Protein AF-A0A6C0JDA5-F1 (afdb_monomer)

Sequence (182 aa):
MSIAPGPASLTSTMRASRMYNNARSIASGKVDLEVSWGTVGGILLLGFFYMVTASIGINIFSKCESMKGKSIQENLNKYLIATLTIALTIPFTLLLTKLAKNEAGVFTLIYSIMGLIGSAVALNWTLKCENAKEAEKGYSAFSLVLYICTLLASFYILKPKAMALSRGLATRAGGLMRPKVI

Organism: NCBI:txid1070528

InterPro domains:
  IPR045360 Domain of unknown function DUF5904 [PF19261] (29-161)

Radius of gyration: 23.73 Å; Cα contacts (8 Å, |Δi|>4): 123; chains: 1; bounding box: 85×48×48 Å

Structure (mmCIF, N/CA/C/O backbone):
data_AF-A0A6C0JDA5-F1
#
_entry.id   AF-A0A6C0JDA5-F1
#
loop_
_atom_site.group_PDB
_atom_site.id
_atom_site.type_symbol
_atom_site.label_atom_id
_atom_site.label_alt_id
_atom_site.label_comp_id
_atom_site.label_asym_id
_atom_site.label_entity_id
_atom_site.label_seq_id
_atom_site.pdbx_PDB_ins_code
_atom_site.Cartn_x
_atom_site.Cartn_y
_atom_site.Cartn_z
_atom_site.occupancy
_atom_site.B_iso_or_equiv
_atom_site.auth_seq_id
_atom_site.auth_comp_id
_atom_site.auth_asym_id
_atom_site.auth_atom_id
_atom_site.pdbx_PDB_model_num
ATOM 1 N N . MET A 1 1 ? 36.011 34.929 -12.908 1.00 35.12 1 MET A N 1
ATOM 2 C CA . MET A 1 1 ? 36.142 34.132 -11.671 1.00 35.12 1 MET A CA 1
ATOM 3 C C . MET A 1 1 ? 35.352 32.845 -11.882 1.00 35.12 1 MET A C 1
ATOM 5 O O . MET A 1 1 ? 34.136 32.865 -11.790 1.00 35.12 1 MET A O 1
ATOM 9 N N . SER A 1 2 ? 36.016 31.782 -12.344 1.00 35.59 2 SER A N 1
ATOM 10 C CA . SER A 1 2 ? 35.370 30.504 -12.675 1.00 35.59 2 SER A CA 1
ATOM 11 C C . SER A 1 2 ? 35.490 29.595 -11.455 1.00 35.59 2 SER A C 1
ATOM 13 O O . SER A 1 2 ? 36.591 29.163 -11.121 1.00 35.59 2 SER A O 1
ATOM 15 N N . ILE A 1 3 ? 34.392 29.394 -10.727 1.00 40.12 3 ILE A N 1
ATOM 16 C CA . ILE A 1 3 ? 34.372 28.524 -9.548 1.00 40.12 3 ILE A CA 1
ATOM 17 C C . ILE A 1 3 ? 34.162 27.098 -10.058 1.00 40.12 3 ILE A C 1
ATOM 19 O O . ILE A 1 3 ? 33.050 26.711 -10.410 1.00 40.12 3 ILE A O 1
ATOM 23 N N . ALA A 1 4 ? 35.248 26.331 -10.149 1.00 39.06 4 ALA A N 1
ATOM 24 C CA . ALA A 1 4 ? 35.181 24.902 -10.424 1.00 39.06 4 ALA A CA 1
ATOM 25 C C . ALA A 1 4 ? 34.422 24.202 -9.277 1.00 39.06 4 ALA A C 1
ATOM 27 O O . ALA A 1 4 ? 34.800 24.371 -8.113 1.00 39.06 4 ALA A O 1
ATOM 28 N N . PRO A 1 5 ? 33.359 23.427 -9.550 1.00 45.91 5 PRO A N 1
ATOM 29 C CA . PRO A 1 5 ? 32.632 22.743 -8.495 1.00 45.91 5 PRO A CA 1
ATOM 30 C C . PRO A 1 5 ? 33.456 21.541 -7.999 1.00 45.91 5 PRO A C 1
ATOM 32 O O . PRO A 1 5 ? 33.933 20.715 -8.776 1.00 45.91 5 PRO A O 1
ATOM 35 N N . GLY A 1 6 ? 33.668 21.474 -6.682 1.00 41.38 6 GLY A N 1
ATOM 36 C CA . GLY A 1 6 ? 34.512 20.471 -6.027 1.00 41.38 6 GLY A CA 1
ATOM 37 C C . GLY A 1 6 ? 34.029 19.015 -6.194 1.00 41.38 6 GLY A C 1
ATOM 38 O O . GLY A 1 6 ? 32.881 18.766 -6.580 1.00 41.38 6 GLY A O 1
ATOM 39 N N . PRO A 1 7 ? 34.878 18.026 -5.850 1.00 52.16 7 PRO A N 1
ATOM 40 C CA . PRO A 1 7 ? 34.730 16.604 -6.210 1.00 52.16 7 PRO A CA 1
ATOM 41 C C . PRO A 1 7 ? 33.454 15.908 -5.693 1.00 52.16 7 PRO A C 1
ATOM 43 O O . PRO A 1 7 ? 33.048 14.879 -6.234 1.00 52.16 7 PRO A O 1
ATOM 46 N N . ALA A 1 8 ? 32.771 16.473 -4.692 1.00 51.28 8 ALA A N 1
ATOM 47 C CA . ALA A 1 8 ? 31.497 15.955 -4.186 1.00 51.28 8 ALA A CA 1
ATOM 48 C C . ALA A 1 8 ? 30.328 16.132 -5.183 1.00 51.28 8 ALA A C 1
ATOM 50 O O . ALA A 1 8 ? 29.431 15.290 -5.245 1.00 51.28 8 ALA A O 1
ATOM 51 N N . SER A 1 9 ? 30.364 17.187 -6.003 1.00 50.16 9 SER A N 1
ATOM 52 C CA . SER A 1 9 ? 29.303 17.536 -6.964 1.00 50.16 9 SER A CA 1
ATOM 53 C C . SER A 1 9 ? 29.314 16.672 -8.235 1.00 50.16 9 SER A C 1
ATOM 55 O O . SER A 1 9 ? 28.266 16.414 -8.827 1.00 50.16 9 SER A O 1
ATOM 57 N N . LEU A 1 10 ? 30.482 16.148 -8.626 1.00 52.69 10 LEU A N 1
ATOM 58 C CA . LEU A 1 10 ? 30.625 15.230 -9.761 1.00 52.69 10 LEU A CA 1
ATOM 59 C C . LEU A 1 10 ? 29.924 13.891 -9.505 1.00 52.69 10 LEU A C 1
ATOM 61 O O . LEU A 1 10 ? 29.319 13.328 -10.412 1.00 52.69 10 LEU A O 1
ATOM 65 N N . THR A 1 11 ? 29.960 13.381 -8.272 1.00 59.34 11 THR A N 1
ATOM 66 C CA . THR A 1 11 ? 29.387 12.065 -7.937 1.00 59.34 11 THR A CA 1
ATOM 67 C C . THR A 1 11 ? 27.857 12.088 -7.896 1.00 59.34 11 THR A C 1
ATOM 69 O O . THR A 1 11 ? 27.215 11.160 -8.396 1.00 59.34 11 THR A O 1
ATOM 72 N N . SER A 1 12 ? 27.255 13.148 -7.347 1.00 55.09 12 SER A N 1
ATOM 73 C CA . SER A 1 12 ? 25.797 13.340 -7.355 1.00 55.09 12 SER A CA 1
ATOM 74 C C . SER A 1 12 ? 25.277 13.614 -8.767 1.00 55.09 12 SER A C 1
ATOM 76 O O . SER A 1 12 ? 24.302 12.989 -9.183 1.00 55.09 12 SER A O 1
ATOM 78 N N . THR A 1 13 ? 25.985 14.442 -9.540 1.00 64.75 13 THR A N 1
ATOM 79 C CA . THR A 1 13 ? 25.640 14.731 -10.940 1.00 64.75 13 THR A CA 1
ATOM 80 C C . THR A 1 13 ? 25.782 13.487 -11.820 1.00 64.75 13 THR A C 1
ATOM 82 O O . THR A 1 13 ? 24.889 13.210 -12.607 1.00 64.75 13 THR A O 1
ATOM 85 N N . MET A 1 14 ? 26.810 12.646 -11.639 1.00 59.84 14 MET A N 1
ATOM 86 C CA . MET A 1 14 ? 26.949 11.384 -12.386 1.00 59.84 14 MET A CA 1
ATOM 87 C C . MET A 1 14 ? 25.845 10.363 -12.070 1.00 59.84 14 MET A C 1
ATOM 89 O O . MET A 1 14 ? 25.377 9.672 -12.978 1.00 59.84 14 MET A O 1
ATOM 93 N N . ARG A 1 15 ? 25.409 10.249 -10.805 1.00 59.91 15 ARG A N 1
ATOM 94 C CA . ARG A 1 15 ? 24.260 9.401 -10.429 1.00 59.91 15 ARG A CA 1
ATOM 95 C C . ARG A 1 15 ? 22.963 9.942 -11.028 1.00 59.91 15 ARG A C 1
ATOM 97 O O . ARG A 1 15 ? 22.207 9.165 -11.606 1.00 59.91 15 ARG A O 1
ATOM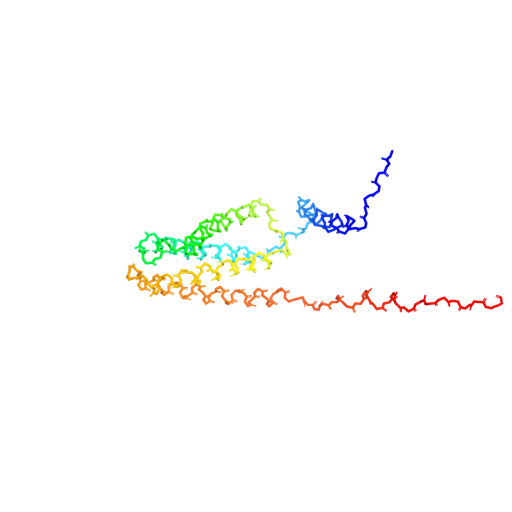 104 N N . ALA A 1 16 ? 22.763 11.258 -10.971 1.00 59.97 16 ALA A N 1
ATOM 105 C CA . ALA A 1 16 ? 21.625 11.930 -11.588 1.00 59.97 16 ALA A CA 1
ATOM 106 C C . ALA A 1 16 ? 21.621 11.769 -13.117 1.00 59.97 16 ALA A C 1
ATOM 108 O O . ALA A 1 16 ? 20.586 11.449 -13.684 1.00 59.97 16 ALA A O 1
ATOM 109 N N . SER A 1 17 ? 22.770 11.883 -13.791 1.00 62.66 17 SER A N 1
ATOM 110 C CA . SER A 1 17 ? 22.889 11.694 -15.242 1.00 62.66 17 SER A CA 1
ATOM 111 C C . SER A 1 17 ? 22.674 10.245 -15.673 1.00 62.66 17 SER A C 1
ATOM 113 O O . SER A 1 17 ? 22.076 10.019 -16.719 1.00 62.66 17 SER A O 1
ATOM 115 N N . ARG A 1 18 ? 23.104 9.246 -14.886 1.00 60.78 18 ARG A N 1
ATOM 116 C CA . ARG A 1 18 ? 22.765 7.836 -15.163 1.00 60.78 18 ARG A CA 1
ATOM 117 C C . ARG A 1 18 ? 21.271 7.585 -15.004 1.00 60.78 18 ARG A C 1
ATOM 119 O O . ARG A 1 18 ? 20.671 6.955 -15.865 1.00 60.78 18 ARG A O 1
ATOM 126 N N . MET A 1 19 ? 20.669 8.122 -13.947 1.00 62.12 19 MET A N 1
ATOM 127 C CA . MET A 1 19 ? 19.230 8.027 -13.710 1.00 62.12 19 MET A CA 1
ATOM 128 C C . MET A 1 19 ? 18.434 8.748 -14.813 1.00 62.12 19 MET A C 1
ATOM 130 O O . MET A 1 19 ? 17.464 8.197 -15.321 1.00 62.12 19 MET A O 1
ATOM 134 N N . TYR A 1 20 ? 18.906 9.913 -15.268 1.00 63.56 20 TYR A N 1
ATOM 135 C CA . TYR A 1 20 ? 18.332 10.697 -16.365 1.00 63.56 20 TYR A CA 1
ATOM 136 C C . TYR A 1 20 ? 18.482 10.013 -17.727 1.00 63.56 20 TYR A C 1
ATOM 138 O O . TYR A 1 20 ? 17.529 9.958 -18.495 1.00 63.56 20 TYR A O 1
ATOM 146 N N . ASN A 1 21 ? 19.649 9.443 -18.033 1.00 68.81 21 ASN A N 1
ATOM 147 C CA . ASN A 1 21 ? 19.873 8.728 -19.290 1.00 68.81 21 ASN A CA 1
ATOM 148 C C . ASN A 1 21 ? 19.091 7.410 -19.339 1.00 68.81 21 ASN A C 1
ATOM 150 O O . ASN A 1 21 ? 18.549 7.069 -20.389 1.00 68.81 21 ASN A O 1
ATOM 154 N N . ASN A 1 22 ? 18.958 6.713 -18.208 1.00 65.12 22 ASN A N 1
ATOM 155 C CA . ASN A 1 22 ? 18.090 5.542 -18.096 1.00 65.12 22 ASN A CA 1
ATOM 156 C C . ASN A 1 22 ? 16.617 5.943 -18.266 1.00 65.12 22 ASN A C 1
ATOM 158 O O . ASN A 1 22 ? 15.916 5.334 -19.069 1.00 65.12 22 ASN A O 1
ATOM 162 N N . ALA A 1 23 ? 16.170 7.019 -17.609 1.00 64.25 23 ALA A N 1
ATOM 163 C CA . ALA A 1 23 ? 14.819 7.561 -17.767 1.00 64.25 23 ALA A CA 1
ATOM 164 C C . ALA A 1 23 ? 14.531 8.017 -19.207 1.00 64.25 23 ALA A C 1
ATOM 166 O O . ALA A 1 23 ? 13.450 7.766 -19.731 1.00 64.25 23 ALA A O 1
ATOM 167 N N . ARG A 1 24 ? 15.508 8.628 -19.886 1.00 60.88 24 ARG A N 1
ATOM 168 C CA . ARG A 1 24 ? 15.397 9.050 -21.289 1.00 60.88 24 ARG A CA 1
ATOM 169 C C . ARG A 1 24 ? 15.340 7.858 -22.241 1.00 60.88 24 ARG A C 1
ATOM 171 O O . ARG A 1 24 ? 14.577 7.892 -23.200 1.00 60.88 24 ARG A O 1
ATOM 178 N N . SER A 1 25 ? 16.102 6.802 -21.963 1.00 57.56 25 SER A N 1
ATOM 179 C CA . SER A 1 25 ? 16.043 5.541 -22.710 1.00 57.56 25 SER A CA 1
ATOM 180 C C . SER A 1 25 ? 14.665 4.877 -22.579 1.00 57.56 25 SER A C 1
ATOM 182 O O . SER A 1 25 ? 14.081 4.486 -23.589 1.00 57.56 25 SER A O 1
ATOM 184 N N . ILE A 1 26 ? 14.093 4.876 -21.367 1.00 59.25 26 ILE A N 1
ATOM 185 C CA . ILE A 1 26 ? 12.728 4.401 -21.076 1.00 59.25 26 ILE A CA 1
ATOM 186 C C . ILE A 1 26 ? 11.673 5.260 -21.797 1.00 59.25 26 ILE A C 1
ATOM 188 O O . ILE A 1 26 ? 10.779 4.718 -22.439 1.00 59.25 26 ILE A O 1
ATOM 192 N N . ALA A 1 27 ? 11.807 6.589 -21.767 1.00 59.69 27 ALA A N 1
ATOM 193 C CA . ALA A 1 27 ? 10.888 7.511 -22.441 1.00 59.69 27 ALA A CA 1
ATOM 194 C C . ALA A 1 27 ? 10.970 7.442 -23.979 1.00 59.69 27 ALA A C 1
ATOM 196 O O . ALA A 1 27 ? 10.001 7.747 -24.665 1.00 59.69 27 ALA A O 1
ATOM 197 N N . SER A 1 28 ? 12.122 7.043 -24.531 1.00 57.78 28 SER A N 1
ATOM 198 C CA . SER A 1 28 ? 12.362 6.989 -25.981 1.00 57.78 28 SER A CA 1
ATOM 199 C C . SER A 1 28 ? 11.812 5.740 -26.681 1.00 57.78 28 SER A C 1
ATOM 201 O O . SER A 1 28 ? 11.979 5.609 -27.893 1.00 57.78 28 SER A O 1
ATOM 203 N N . GLY A 1 29 ? 11.184 4.811 -25.949 1.00 50.38 29 GLY A N 1
ATOM 204 C CA . GLY A 1 29 ? 10.492 3.653 -26.531 1.00 50.38 29 GLY A CA 1
ATOM 205 C C . GLY A 1 29 ? 11.391 2.602 -27.200 1.00 50.38 29 GLY A C 1
ATOM 206 O O . GLY A 1 29 ? 10.876 1.675 -27.813 1.00 50.38 29 GLY A O 1
ATOM 207 N N . LYS A 1 30 ? 12.724 2.698 -27.077 1.00 48.56 30 LYS A N 1
ATOM 208 C CA . LYS A 1 30 ? 13.692 1.742 -27.659 1.00 48.56 30 LYS A CA 1
ATOM 209 C C . LYS A 1 30 ? 13.929 0.478 -26.815 1.00 48.56 30 LYS A C 1
ATOM 211 O O . LYS A 1 30 ? 14.889 -0.248 -27.054 1.00 48.56 30 LYS A O 1
ATOM 216 N N . VAL A 1 31 ? 13.082 0.216 -25.821 1.00 50.28 31 VAL A N 1
ATOM 217 C CA . VAL A 1 31 ? 13.122 -1.006 -25.009 1.00 50.28 31 VAL A CA 1
ATOM 218 C C . VAL A 1 31 ? 11.987 -1.903 -25.496 1.00 50.28 31 VAL A C 1
ATOM 220 O O . VAL A 1 31 ? 10.835 -1.668 -25.141 1.00 50.28 31 VAL A O 1
ATOM 223 N N . ASP A 1 32 ? 12.313 -2.888 -26.339 1.00 43.34 32 ASP A N 1
ATOM 224 C CA . ASP A 1 32 ? 11.396 -3.929 -26.831 1.00 43.34 32 ASP A CA 1
ATOM 225 C C . ASP A 1 32 ? 10.443 -4.374 -25.734 1.00 43.34 32 ASP A C 1
ATOM 227 O O . ASP A 1 32 ? 10.946 -4.778 -24.701 1.00 43.34 32 ASP A O 1
ATOM 231 N N . LEU A 1 33 ? 9.124 -4.328 -25.960 1.00 49.69 33 LEU A N 1
ATOM 232 C CA . LEU A 1 33 ? 8.015 -4.283 -24.985 1.00 49.69 33 LEU A CA 1
ATOM 233 C C . LEU A 1 33 ? 7.339 -5.632 -24.647 1.00 49.69 33 LEU A C 1
ATOM 235 O O . LEU A 1 33 ? 6.183 -5.685 -24.259 1.00 49.69 33 LEU A O 1
ATOM 239 N N . GLU A 1 34 ? 8.051 -6.748 -24.716 1.00 49.19 34 GLU A N 1
ATOM 240 C CA . GLU A 1 34 ? 7.614 -8.049 -24.155 1.00 49.19 34 GLU A CA 1
ATOM 241 C C . GLU A 1 34 ? 7.553 -8.117 -22.594 1.00 49.19 34 GLU A C 1
ATOM 243 O O . GLU A 1 34 ? 8.361 -8.789 -21.955 1.00 49.19 34 GLU A O 1
ATOM 248 N N . VAL A 1 35 ? 6.656 -7.371 -21.933 1.00 58.06 35 VAL A N 1
ATOM 249 C CA . VAL A 1 35 ? 6.248 -7.687 -20.542 1.00 58.06 35 VAL A CA 1
ATOM 250 C C . VAL A 1 35 ? 5.226 -8.819 -20.624 1.00 58.06 35 VAL A C 1
ATOM 252 O O . VAL A 1 35 ? 4.275 -8.719 -21.397 1.00 58.06 35 VAL A O 1
ATOM 255 N N . SER A 1 36 ? 5.374 -9.877 -19.821 1.00 65.50 36 SER A N 1
ATOM 256 C CA . SER A 1 36 ? 4.339 -10.916 -19.736 1.00 65.50 36 SER A CA 1
ATOM 257 C C . SER A 1 36 ? 3.020 -10.302 -19.258 1.00 65.50 36 SER A C 1
ATOM 259 O O . SER A 1 36 ? 2.986 -9.614 -18.233 1.00 65.50 36 SER A O 1
ATOM 261 N N . TRP A 1 37 ? 1.917 -10.580 -19.961 1.00 68.31 37 TRP A N 1
ATOM 262 C CA . TRP A 1 37 ? 0.563 -10.169 -19.556 1.00 68.31 37 TRP A CA 1
ATOM 263 C C . TRP A 1 37 ? 0.247 -10.584 -18.107 1.00 68.31 37 TRP A C 1
ATOM 265 O O . TRP A 1 37 ? -0.457 -9.872 -17.393 1.00 68.31 37 TRP A O 1
ATOM 275 N N . GLY A 1 38 ? 0.844 -11.684 -17.632 1.00 73.25 38 GLY A N 1
ATOM 276 C CA . GLY A 1 38 ? 0.726 -12.132 -16.244 1.00 73.25 38 GLY A CA 1
ATOM 277 C C . GLY A 1 38 ? 1.327 -11.159 -15.224 1.00 73.25 38 GLY A C 1
ATOM 278 O O . GLY A 1 38 ? 0.763 -10.983 -14.150 1.00 73.25 38 GLY A O 1
ATOM 279 N N . THR A 1 39 ? 2.423 -10.469 -15.548 1.00 72.62 39 THR A N 1
ATOM 280 C CA . THR A 1 39 ? 3.031 -9.470 -14.651 1.00 72.62 39 THR A CA 1
ATOM 281 C C . THR A 1 39 ? 2.181 -8.205 -14.569 1.00 72.62 39 THR A C 1
ATOM 283 O O . THR A 1 39 ? 1.984 -7.666 -13.482 1.00 72.62 39 THR A O 1
ATOM 286 N N . VAL A 1 40 ? 1.632 -7.758 -15.702 1.00 74.00 40 VAL A N 1
ATOM 287 C CA . VAL A 1 40 ? 0.715 -6.607 -15.750 1.00 74.00 40 VAL A CA 1
ATOM 288 C C . VAL A 1 40 ? -0.555 -6.908 -14.953 1.00 74.00 40 VAL A C 1
ATOM 290 O O . VAL A 1 40 ? -0.933 -6.129 -14.078 1.00 74.00 40 VAL A O 1
ATOM 293 N N . GLY A 1 41 ? -1.171 -8.069 -15.197 1.00 78.38 41 GLY A N 1
ATOM 294 C CA . GLY A 1 41 ? -2.330 -8.531 -14.435 1.00 78.38 41 GLY A CA 1
ATOM 295 C C . GLY A 1 41 ? -2.021 -8.697 -12.945 1.00 78.38 41 GLY A C 1
ATOM 296 O O . GLY A 1 41 ? -2.817 -8.283 -12.108 1.00 78.38 41 GLY A O 1
ATOM 297 N N . GLY A 1 42 ? -0.839 -9.219 -12.608 1.00 81.56 42 GLY A N 1
ATOM 298 C CA . GLY A 1 42 ? -0.389 -9.401 -11.230 1.00 81.56 42 GLY A CA 1
ATOM 299 C C . GLY A 1 42 ? -0.270 -8.090 -10.455 1.00 81.56 42 GLY A C 1
ATOM 300 O O . GLY A 1 42 ? -0.778 -8.006 -9.342 1.00 81.56 42 GLY A O 1
ATOM 301 N N . ILE A 1 43 ? 0.336 -7.050 -11.039 1.00 80.00 43 ILE A N 1
ATOM 302 C CA . ILE A 1 43 ? 0.470 -5.734 -10.387 1.00 80.00 43 ILE A CA 1
ATOM 303 C C . ILE A 1 43 ? -0.899 -5.067 -10.207 1.00 80.00 43 ILE A C 1
ATOM 305 O O . ILE A 1 43 ? -1.168 -4.512 -9.143 1.00 80.00 43 ILE A O 1
ATOM 309 N N . LEU A 1 44 ? -1.782 -5.148 -11.208 1.00 82.00 44 LEU A N 1
ATOM 310 C CA . LEU A 1 44 ? -3.146 -4.615 -11.103 1.00 82.00 44 LEU A CA 1
ATOM 311 C C . LEU A 1 44 ? -3.951 -5.320 -10.008 1.00 82.00 44 LEU A C 1
ATOM 313 O O . LEU A 1 44 ? -4.620 -4.665 -9.210 1.00 82.00 44 LEU A O 1
ATOM 317 N N . LEU A 1 45 ? -3.840 -6.644 -9.933 1.00 86.19 45 LEU A N 1
ATOM 318 C CA . LEU A 1 45 ? -4.472 -7.454 -8.901 1.00 86.19 45 LEU A CA 1
ATOM 319 C C . LEU A 1 45 ? -3.914 -7.117 -7.511 1.00 86.19 45 LEU A C 1
ATOM 321 O O . LEU A 1 45 ? -4.685 -6.920 -6.575 1.00 86.19 45 LEU A O 1
ATOM 325 N N . LEU A 1 46 ? -2.596 -6.951 -7.375 1.00 85.25 46 LEU A N 1
ATOM 326 C CA . LEU A 1 46 ? -1.971 -6.509 -6.125 1.00 85.25 46 LEU A CA 1
ATOM 327 C C . LEU A 1 46 ? -2.429 -5.105 -5.703 1.00 85.25 46 LEU A C 1
ATOM 329 O O . LEU A 1 46 ? -2.627 -4.857 -4.512 1.00 85.25 46 LEU A O 1
ATOM 333 N N . GLY A 1 47 ? -2.628 -4.211 -6.674 1.00 85.94 47 GLY A N 1
ATOM 334 C CA . GLY A 1 47 ? -3.226 -2.891 -6.484 1.00 85.94 47 GLY A CA 1
ATOM 335 C C . GLY A 1 47 ? -4.665 -2.956 -5.991 1.00 85.94 47 GLY A C 1
ATOM 336 O O . GLY A 1 47 ? -5.037 -2.238 -5.064 1.00 85.94 47 GLY A O 1
ATOM 337 N N . PHE A 1 48 ? -5.461 -3.867 -6.545 1.00 88.06 48 PHE A N 1
ATOM 338 C CA . PHE A 1 48 ? -6.831 -4.094 -6.103 1.00 88.06 48 PHE A CA 1
ATOM 339 C C . PHE A 1 48 ? -6.891 -4.611 -4.659 1.00 88.06 48 PHE A C 1
ATOM 341 O O . PHE A 1 48 ? -7.601 -4.038 -3.832 1.00 88.06 48 PHE A O 1
ATOM 348 N N . PHE A 1 49 ? -6.093 -5.631 -4.320 1.00 89.81 49 PHE A N 1
ATOM 349 C CA . PHE A 1 49 ? -6.001 -6.123 -2.940 1.00 89.81 49 PHE A CA 1
ATOM 350 C C . PHE A 1 49 ? -5.602 -5.001 -1.974 1.00 89.81 49 PHE A C 1
ATOM 352 O O . PHE A 1 49 ? -6.212 -4.862 -0.910 1.00 89.81 49 PHE A O 1
ATOM 359 N N . TYR A 1 50 ? -4.654 -4.154 -2.387 1.00 89.56 50 TYR A N 1
ATOM 360 C CA . TYR A 1 50 ? -4.183 -3.023 -1.594 1.00 89.56 50 TYR A CA 1
ATOM 361 C C . TYR A 1 50 ? -5.291 -2.004 -1.351 1.00 89.56 50 TYR A C 1
ATOM 363 O O . TYR A 1 50 ? -5.474 -1.539 -0.227 1.00 89.56 50 TYR A O 1
ATOM 371 N N . MET A 1 51 ? -6.052 -1.687 -2.400 1.00 90.81 51 MET A N 1
ATOM 372 C CA . MET A 1 51 ? -7.169 -0.755 -2.340 1.00 90.81 51 MET A CA 1
ATOM 373 C C . MET A 1 51 ? -8.207 -1.200 -1.313 1.00 90.81 51 MET A C 1
ATOM 375 O O . MET A 1 51 ? -8.640 -0.390 -0.491 1.00 90.81 51 MET A O 1
ATOM 379 N N . VAL A 1 52 ? -8.568 -2.482 -1.314 1.00 92.31 52 VAL A N 1
ATOM 380 C CA . VAL A 1 52 ? -9.530 -3.030 -0.353 1.00 92.31 52 VAL A CA 1
ATOM 381 C C . VAL A 1 52 ? -8.960 -2.989 1.067 1.00 92.31 52 VAL A C 1
ATOM 383 O O . VAL A 1 52 ? -9.632 -2.486 1.967 1.00 92.31 52 VAL A O 1
ATOM 386 N N . THR A 1 53 ? -7.714 -3.430 1.280 1.00 91.69 53 THR A N 1
ATOM 387 C CA . THR A 1 53 ? -7.077 -3.403 2.610 1.00 91.69 53 THR A CA 1
ATOM 388 C C . THR A 1 53 ? -6.984 -1.983 3.169 1.00 91.69 53 THR A C 1
ATOM 390 O O . THR A 1 53 ? -7.347 -1.748 4.322 1.00 91.69 53 THR A O 1
ATOM 393 N N . ALA A 1 54 ? -6.535 -1.021 2.359 1.00 92.50 54 ALA A N 1
ATOM 394 C CA . ALA A 1 54 ? -6.435 0.376 2.767 1.00 92.50 54 ALA A CA 1
ATOM 395 C C . ALA A 1 54 ? -7.816 0.956 3.100 1.00 92.50 54 ALA A C 1
ATOM 397 O O . ALA A 1 54 ? -7.974 1.619 4.123 1.00 92.50 54 ALA A O 1
ATOM 398 N N . SER A 1 55 ? -8.827 0.655 2.280 1.00 92.31 55 SER A N 1
ATOM 399 C CA . SER A 1 55 ? -10.205 1.117 2.496 1.00 92.31 55 SER A CA 1
ATOM 400 C C . SER A 1 55 ? -10.802 0.566 3.793 1.00 92.31 55 SER A C 1
ATOM 402 O O . SER A 1 55 ? -11.410 1.321 4.553 1.00 92.31 55 SER A O 1
ATOM 404 N N . ILE A 1 56 ? -10.587 -0.723 4.086 1.00 92.44 56 ILE A N 1
ATOM 405 C CA . ILE A 1 56 ? -10.992 -1.349 5.355 1.00 92.44 56 ILE A CA 1
ATOM 406 C C . ILE A 1 56 ? -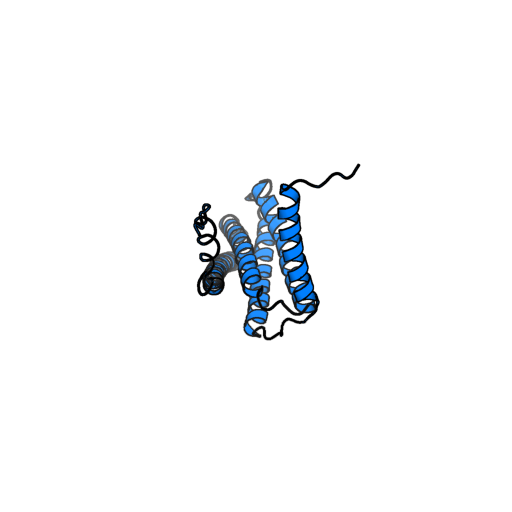10.278 -0.669 6.527 1.00 92.44 56 ILE A C 1
ATOM 408 O O . ILE A 1 56 ? -10.935 -0.263 7.485 1.00 92.44 56 ILE A O 1
ATOM 412 N N . GLY A 1 57 ? -8.958 -0.482 6.432 1.00 91.19 57 GLY A N 1
ATOM 413 C CA . GLY A 1 57 ? -8.168 0.191 7.462 1.00 91.19 57 GLY A CA 1
ATOM 414 C C . GLY A 1 57 ? -8.689 1.598 7.768 1.00 91.19 57 GLY A C 1
ATOM 415 O O . GLY A 1 57 ? -8.993 1.904 8.920 1.00 91.19 57 GLY A O 1
ATOM 416 N N . ILE A 1 58 ? -8.862 2.434 6.741 1.00 92.88 58 ILE A N 1
ATOM 417 C CA . ILE A 1 58 ? -9.369 3.811 6.879 1.00 92.88 58 ILE A CA 1
ATOM 418 C C . ILE A 1 58 ? -10.779 3.815 7.491 1.00 92.88 58 ILE A C 1
ATOM 420 O O . ILE A 1 58 ? -11.062 4.594 8.405 1.00 92.88 58 ILE A O 1
ATOM 424 N N . ASN A 1 59 ? -11.665 2.925 7.031 1.00 92.94 59 ASN A N 1
ATOM 425 C CA . ASN A 1 59 ? -13.030 2.821 7.546 1.00 92.94 59 ASN A CA 1
ATOM 426 C C . ASN A 1 59 ? -13.049 2.425 9.033 1.00 92.94 59 ASN A C 1
ATOM 428 O O . ASN A 1 59 ? -13.744 3.070 9.821 1.00 92.94 59 ASN A O 1
ATOM 432 N N . ILE A 1 60 ? -12.254 1.432 9.442 1.00 92.19 60 ILE A N 1
ATOM 433 C CA . ILE A 1 60 ? -12.163 1.003 10.847 1.00 92.19 60 ILE A CA 1
ATOM 434 C C . ILE A 1 60 ? -11.558 2.106 11.711 1.00 92.19 60 ILE A C 1
ATOM 436 O O . ILE A 1 60 ? -12.121 2.430 12.755 1.00 92.19 60 ILE A O 1
ATOM 440 N N . PHE A 1 61 ? -10.474 2.744 11.262 1.00 91.88 61 PHE A N 1
ATOM 441 C CA . PHE A 1 61 ? -9.870 3.874 11.969 1.00 91.88 61 PHE A CA 1
ATOM 442 C C . PHE A 1 61 ? -10.880 5.009 12.195 1.00 91.88 61 PHE A C 1
ATOM 444 O O . PHE A 1 61 ? -10.992 5.542 13.300 1.00 91.88 61 PHE A O 1
ATOM 451 N N . SER A 1 62 ? -11.686 5.339 11.180 1.00 90.88 62 SER A N 1
ATOM 452 C CA . SER A 1 62 ? -12.696 6.402 11.278 1.00 90.88 62 SER A CA 1
ATOM 453 C C . SER A 1 62 ? -13.793 6.118 12.315 1.00 90.88 62 SER A C 1
ATOM 455 O O . SER A 1 62 ? -14.332 7.056 12.909 1.00 90.88 62 SER A O 1
ATOM 457 N N . LYS A 1 63 ? -14.088 4.840 12.576 1.00 89.75 63 LYS A N 1
ATOM 458 C CA . LYS A 1 63 ? -15.146 4.370 13.487 1.00 89.75 63 LYS A CA 1
ATOM 459 C C . LYS A 1 63 ? -14.626 3.905 14.849 1.00 89.75 63 LYS A C 1
ATOM 461 O O . LYS A 1 63 ? -15.415 3.475 15.685 1.00 89.75 63 LYS A O 1
ATOM 466 N N . CYS A 1 64 ? -13.318 3.962 15.075 1.00 88.88 64 CYS A N 1
ATOM 467 C CA . CYS A 1 64 ? -12.692 3.441 16.280 1.00 88.88 64 CYS A CA 1
ATOM 468 C C . CYS A 1 64 ? -12.089 4.567 17.119 1.00 88.88 64 CYS A C 1
ATOM 470 O O . CYS A 1 64 ? -11.030 5.107 16.801 1.00 88.88 64 CYS A O 1
ATOM 472 N N . GLU A 1 65 ? -12.764 4.923 18.211 1.00 86.62 65 GLU A N 1
ATOM 473 C CA . GLU A 1 65 ? -12.344 6.027 19.081 1.00 86.62 65 GLU A CA 1
ATOM 474 C C . GLU A 1 65 ? -11.019 5.752 19.796 1.00 86.62 65 GLU A C 1
ATOM 476 O O . GLU A 1 65 ? -10.210 6.661 19.944 1.00 86.62 65 GLU A O 1
ATOM 481 N N . SER A 1 66 ? -10.728 4.491 20.132 1.00 83.62 66 SER A N 1
ATOM 482 C CA . SER A 1 66 ? -9.484 4.091 20.812 1.00 83.62 66 SER A CA 1
ATOM 483 C C . SER A 1 66 ? -8.206 4.332 19.989 1.00 83.62 66 SER A C 1
ATOM 485 O O . SER A 1 66 ? -7.094 4.296 20.531 1.00 83.62 66 SER A O 1
ATOM 487 N N . MET A 1 67 ? -8.354 4.592 18.686 1.00 84.00 67 MET A N 1
ATOM 488 C CA . MET A 1 67 ? -7.265 4.923 17.764 1.00 84.00 67 MET A CA 1
ATOM 489 C C . MET A 1 67 ? -7.143 6.426 17.489 1.00 84.00 67 MET A C 1
ATOM 491 O O . MET A 1 67 ? -6.079 6.870 17.052 1.00 84.00 67 MET A O 1
ATOM 495 N N . LYS A 1 68 ? -8.194 7.211 17.756 1.00 82.06 68 LYS A N 1
ATOM 496 C CA . LYS A 1 68 ? -8.203 8.668 17.563 1.00 82.06 68 LYS A CA 1
ATOM 497 C C . LYS A 1 68 ? -7.439 9.360 18.695 1.00 82.06 68 LYS A C 1
ATOM 499 O O . LYS A 1 68 ? -7.421 8.880 19.826 1.00 82.06 68 LYS A O 1
ATOM 504 N N . GLY A 1 69 ? -6.752 10.462 18.391 1.00 84.50 69 GLY A N 1
ATOM 505 C CA . GLY A 1 69 ? -5.931 11.193 19.365 1.00 84.50 69 GLY A CA 1
ATOM 506 C C . GLY A 1 69 ? -4.533 10.606 19.591 1.00 84.50 69 GLY A C 1
ATOM 507 O O . GLY A 1 69 ? -3.725 11.194 20.309 1.00 84.50 69 GLY A O 1
ATOM 508 N N . LYS A 1 70 ? -4.195 9.473 18.957 1.00 89.25 70 LYS A N 1
ATOM 509 C CA . LYS A 1 70 ? -2.823 8.947 18.932 1.00 89.25 70 LYS A CA 1
ATOM 510 C C . LYS A 1 70 ? -2.131 9.401 17.654 1.00 89.25 70 LYS A C 1
ATOM 512 O O . LYS A 1 70 ? -2.439 8.900 16.574 1.00 89.25 70 LYS A O 1
ATOM 517 N N . SER A 1 71 ? -1.134 10.274 17.790 1.00 89.25 71 SER A N 1
ATOM 518 C CA . SER A 1 71 ? -0.370 10.838 16.665 1.00 89.25 71 SER A CA 1
ATOM 519 C C . SER A 1 71 ? 0.164 9.774 15.700 1.00 89.25 71 SER A C 1
ATOM 521 O O . SER A 1 71 ? 0.082 9.942 14.487 1.00 89.25 71 SER A O 1
ATOM 523 N N . ILE A 1 72 ? 0.645 8.638 16.218 1.00 89.88 72 ILE A N 1
ATOM 524 C CA . ILE A 1 72 ? 1.121 7.525 15.387 1.00 89.88 72 ILE A CA 1
ATOM 525 C C . ILE A 1 72 ? -0.000 6.945 14.512 1.00 89.88 72 ILE A C 1
ATOM 527 O O . ILE A 1 72 ? 0.219 6.713 13.330 1.00 89.88 72 ILE A O 1
ATOM 531 N N . GLN A 1 73 ? -1.203 6.744 15.057 1.00 89.75 73 GLN A N 1
ATOM 532 C CA . GLN A 1 73 ? -2.310 6.113 14.331 1.00 89.75 73 GLN A CA 1
ATOM 533 C C . GLN A 1 73 ? -2.920 7.079 13.310 1.00 89.75 73 GLN A C 1
ATOM 535 O O . GLN A 1 73 ? -3.234 6.682 12.191 1.00 89.75 73 GLN A O 1
ATOM 540 N N . GLU A 1 74 ? -2.991 8.367 13.648 1.00 91.81 74 GLU A N 1
ATOM 541 C CA . GLU A 1 74 ? -3.397 9.416 12.709 1.00 91.81 74 GLU A CA 1
ATOM 542 C C . GLU A 1 74 ? -2.413 9.567 11.546 1.00 91.81 74 GLU A C 1
ATOM 544 O O . GLU A 1 74 ? -2.832 9.696 10.393 1.00 91.81 74 GLU A O 1
ATOM 549 N N . ASN A 1 75 ? -1.108 9.500 11.822 1.00 93.06 75 ASN A N 1
ATOM 550 C CA . ASN A 1 75 ? -0.079 9.521 10.784 1.00 93.06 75 ASN A CA 1
ATOM 551 C C . ASN A 1 75 ? -0.155 8.281 9.888 1.00 93.06 75 ASN A C 1
ATOM 553 O O . ASN A 1 75 ? 0.015 8.402 8.677 1.00 93.06 75 ASN A O 1
ATOM 557 N N . LEU A 1 76 ? -0.460 7.110 10.453 1.00 91.75 76 LEU A N 1
ATOM 558 C CA . LEU A 1 76 ? -0.675 5.886 9.680 1.00 91.75 76 LEU A CA 1
ATOM 559 C C . LEU A 1 76 ? -1.932 5.981 8.808 1.00 91.75 76 LEU A C 1
ATOM 561 O O . LEU A 1 76 ? -1.887 5.583 7.651 1.00 91.75 76 LEU A O 1
ATOM 565 N N . ASN A 1 77 ? -3.023 6.571 9.298 1.00 92.69 77 ASN A N 1
ATOM 566 C CA . ASN A 1 77 ? -4.210 6.814 8.477 1.00 92.69 77 ASN A CA 1
ATOM 567 C C . ASN A 1 77 ? -3.918 7.784 7.317 1.00 92.69 77 ASN A C 1
ATOM 569 O O . ASN A 1 77 ? -4.274 7.510 6.172 1.00 92.69 77 ASN A O 1
ATOM 573 N N . LYS A 1 78 ? -3.198 8.883 7.584 1.00 92.25 78 LYS A N 1
ATOM 574 C CA . LYS A 1 78 ? -2.729 9.803 6.532 1.00 92.25 78 LYS A CA 1
ATOM 575 C C . LYS A 1 78 ? -1.819 9.097 5.529 1.00 92.25 78 LYS A C 1
ATOM 577 O O . LYS A 1 78 ? -1.961 9.325 4.330 1.00 92.25 78 LYS A O 1
ATOM 582 N N . TYR A 1 79 ? -0.926 8.231 6.012 1.00 91.56 79 TYR A N 1
ATOM 583 C CA . TYR A 1 79 ? -0.098 7.381 5.164 1.00 91.56 79 TYR A CA 1
ATOM 584 C C . TYR A 1 79 ? -0.980 6.512 4.270 1.00 91.56 79 TYR A C 1
ATOM 586 O O . TYR A 1 79 ? -0.857 6.657 3.065 1.00 91.56 79 TYR A O 1
ATOM 594 N N . LEU A 1 80 ? -1.925 5.731 4.817 1.00 90.75 80 LEU A N 1
ATOM 595 C CA . LEU A 1 80 ? -2.833 4.870 4.044 1.00 90.75 80 LEU A CA 1
ATOM 596 C C . LEU A 1 80 ? -3.582 5.633 2.942 1.00 90.75 80 LEU A C 1
ATOM 598 O O . LEU A 1 80 ? -3.665 5.145 1.820 1.00 90.75 80 LEU A O 1
ATOM 602 N N . ILE A 1 81 ? -4.110 6.824 3.235 1.00 91.75 81 ILE A N 1
ATOM 603 C CA . ILE A 1 81 ? -4.827 7.652 2.248 1.00 91.75 81 ILE A CA 1
ATOM 604 C C . ILE A 1 81 ? -3.875 8.139 1.146 1.00 91.75 81 ILE A C 1
ATOM 606 O O . ILE A 1 81 ? -4.186 8.047 -0.049 1.00 91.75 81 ILE A O 1
ATOM 610 N N . ALA A 1 82 ? -2.698 8.639 1.531 1.00 90.69 82 ALA A N 1
ATOM 611 C CA . ALA A 1 82 ? -1.696 9.113 0.584 1.00 90.69 82 ALA A CA 1
ATOM 612 C C . ALA A 1 82 ? -1.195 7.968 -0.305 1.00 90.69 82 ALA A C 1
ATOM 614 O O . ALA A 1 82 ? -1.154 8.089 -1.529 1.00 90.69 82 ALA A O 1
ATOM 615 N N . THR A 1 83 ? -0.869 6.829 0.295 1.00 88.88 83 THR A N 1
ATOM 616 C CA . THR A 1 83 ? -0.359 5.663 -0.413 1.00 88.88 83 THR A CA 1
ATOM 617 C C . THR A 1 83 ? -1.415 4.975 -1.249 1.00 88.88 83 THR A C 1
ATOM 619 O O . THR A 1 83 ? -1.063 4.493 -2.312 1.00 88.88 83 THR A O 1
ATOM 622 N N . LEU A 1 84 ? -2.688 4.968 -0.853 1.00 89.56 84 LEU A N 1
ATOM 623 C CA . LEU A 1 84 ? -3.801 4.516 -1.693 1.00 89.56 84 LEU A CA 1
ATOM 624 C C . LEU A 1 84 ? -3.902 5.341 -2.979 1.00 89.56 84 LEU A C 1
ATOM 626 O O . LEU A 1 84 ? -4.010 4.790 -4.074 1.00 89.56 84 LEU A O 1
ATOM 630 N N . THR A 1 85 ? -3.791 6.662 -2.849 1.00 88.25 85 THR A N 1
ATOM 631 C CA . THR A 1 85 ? -3.821 7.587 -3.987 1.00 88.25 85 THR A CA 1
ATOM 632 C C . THR A 1 85 ? -2.622 7.364 -4.907 1.00 88.25 85 THR A C 1
ATOM 634 O O . THR A 1 85 ? -2.779 7.251 -6.122 1.00 88.25 85 THR A O 1
ATOM 637 N N . ILE A 1 86 ? -1.421 7.241 -4.338 1.00 84.19 86 ILE A N 1
ATOM 6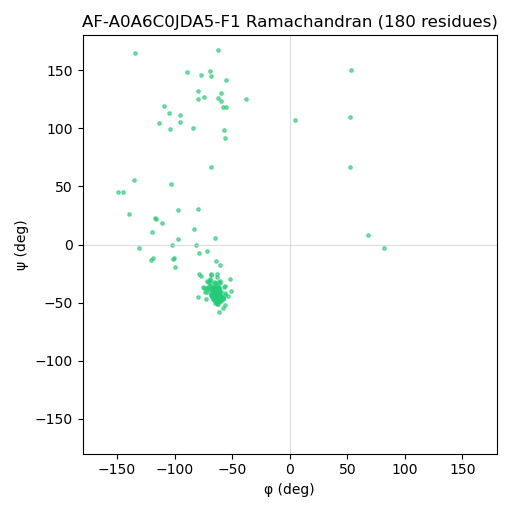38 C CA . ILE A 1 86 ? -0.185 6.952 -5.079 1.00 84.19 86 ILE A CA 1
ATOM 639 C C . ILE A 1 86 ? -0.265 5.574 -5.753 1.00 84.19 86 ILE A C 1
ATOM 641 O O . ILE A 1 86 ? 0.053 5.429 -6.930 1.00 84.19 86 ILE A O 1
ATOM 645 N N . ALA A 1 87 ? -0.737 4.565 -5.026 1.00 81.69 87 ALA A N 1
ATOM 646 C CA . ALA A 1 87 ? -0.899 3.202 -5.504 1.00 81.69 87 ALA A CA 1
ATOM 647 C C . ALA A 1 87 ? -1.895 3.118 -6.660 1.00 81.69 87 ALA A C 1
ATOM 649 O O . ALA A 1 87 ? -1.689 2.302 -7.542 1.00 81.69 87 ALA A O 1
ATOM 650 N N . LEU A 1 88 ? -2.927 3.959 -6.718 1.00 81.06 88 LEU A N 1
ATOM 651 C CA . LEU A 1 88 ? -3.831 4.010 -7.871 1.00 81.06 88 LEU A CA 1
ATOM 652 C C . LEU A 1 88 ? -3.226 4.802 -9.037 1.00 81.06 88 LEU A C 1
ATOM 654 O O . LEU A 1 88 ? -3.244 4.349 -10.179 1.00 81.06 88 LEU A O 1
ATOM 658 N N . THR A 1 89 ? -2.648 5.968 -8.756 1.00 82.62 89 THR A N 1
ATOM 659 C CA . THR A 1 89 ? -2.154 6.892 -9.790 1.00 82.62 89 THR A CA 1
ATOM 660 C C . THR A 1 89 ? -0.882 6.411 -10.487 1.00 82.62 89 THR A C 1
ATOM 662 O O . THR A 1 89 ? -0.769 6.577 -11.702 1.00 82.62 89 THR A O 1
ATOM 665 N N . ILE A 1 90 ? 0.058 5.779 -9.777 1.00 74.38 90 ILE A N 1
ATOM 666 C CA . ILE A 1 90 ? 1.309 5.261 -10.359 1.00 74.38 90 ILE A CA 1
ATOM 667 C C . ILE A 1 90 ? 1.054 4.189 -11.428 1.00 74.38 90 ILE A C 1
ATOM 669 O O . ILE A 1 90 ? 1.490 4.388 -12.561 1.00 74.38 90 ILE A O 1
ATOM 673 N N . PRO A 1 91 ? 0.368 3.065 -11.144 1.00 67.44 91 PRO A N 1
ATOM 674 C CA . PRO A 1 91 ? 0.092 2.060 -12.154 1.00 67.44 91 PRO A CA 1
ATOM 675 C C . PRO A 1 91 ? -0.824 2.609 -13.235 1.00 67.44 91 PRO A C 1
ATOM 677 O O . PRO A 1 91 ? -0.605 2.251 -14.377 1.00 67.44 91 PRO A O 1
ATOM 680 N N . PHE A 1 92 ? -1.761 3.520 -12.946 1.00 65.12 92 PHE A N 1
ATOM 681 C CA . PHE A 1 92 ? -2.554 4.166 -13.998 1.00 65.12 92 PHE A CA 1
ATOM 682 C C . PHE A 1 92 ? -1.663 4.965 -14.964 1.00 65.12 92 PHE A C 1
ATOM 684 O O . PHE A 1 92 ? -1.767 4.820 -16.179 1.00 65.12 92 PHE A O 1
ATOM 691 N N . THR A 1 93 ? -0.698 5.718 -14.435 1.00 68.25 93 THR A N 1
ATOM 692 C CA . THR A 1 93 ? 0.285 6.466 -15.236 1.00 68.25 93 THR A CA 1
ATOM 693 C C . THR A 1 93 ? 1.226 5.530 -16.002 1.00 68.25 93 THR A C 1
ATOM 695 O O . THR A 1 93 ? 1.530 5.772 -17.169 1.00 68.25 93 THR A O 1
ATOM 698 N N . LEU A 1 94 ? 1.667 4.429 -15.389 1.00 63.53 94 LEU A N 1
ATOM 699 C CA . LEU A 1 94 ? 2.527 3.422 -16.022 1.00 63.53 94 LEU A CA 1
ATOM 700 C C . LEU A 1 94 ? 1.795 2.569 -17.068 1.00 63.53 94 LEU A C 1
ATOM 702 O O . LEU A 1 94 ? 2.400 2.159 -18.059 1.00 63.53 94 LEU A O 1
ATOM 706 N N . LEU A 1 95 ? 0.495 2.331 -16.877 1.00 61.84 95 LEU A N 1
ATOM 707 C CA . LEU A 1 95 ? -0.384 1.672 -17.843 1.00 61.84 95 LEU A CA 1
ATOM 708 C C . LEU A 1 95 ? -0.553 2.558 -19.082 1.00 61.84 95 LEU A C 1
ATOM 710 O O . LEU A 1 95 ? -0.473 2.061 -20.204 1.00 61.84 95 LEU A O 1
ATOM 714 N N . LEU A 1 96 ? -0.689 3.873 -18.874 1.00 53.97 96 LEU A N 1
ATOM 715 C CA . LEU A 1 96 ? -0.705 4.871 -19.946 1.00 53.97 96 LEU A CA 1
ATOM 716 C C . LEU A 1 96 ? 0.661 5.022 -20.645 1.00 53.97 96 LEU A C 1
ATOM 718 O O . LEU A 1 96 ? 0.697 5.392 -21.814 1.00 53.97 96 LEU A O 1
ATOM 722 N N . THR A 1 97 ? 1.777 4.703 -19.975 1.00 54.97 97 THR A N 1
ATOM 723 C CA . THR A 1 97 ? 3.150 4.922 -20.489 1.00 54.97 97 THR A CA 1
ATOM 724 C C . THR A 1 97 ? 3.938 3.649 -20.848 1.00 54.97 97 THR A C 1
ATOM 726 O O . THR A 1 97 ? 5.148 3.723 -21.028 1.00 54.97 97 THR A O 1
ATOM 729 N N . LYS A 1 98 ? 3.279 2.492 -21.046 1.00 53.44 98 LYS A N 1
ATOM 730 C CA . LYS A 1 98 ? 3.897 1.230 -21.533 1.00 53.44 98 LYS A CA 1
ATOM 731 C C . LYS A 1 98 ? 5.135 0.802 -20.713 1.00 53.44 98 LYS A C 1
ATOM 733 O O . LYS A 1 98 ? 6.263 0.776 -21.189 1.00 53.44 98 LYS A O 1
ATOM 738 N N . LEU A 1 99 ? 4.857 0.448 -19.458 1.00 54.31 99 LEU A N 1
ATOM 739 C CA . LEU A 1 99 ? 5.631 -0.356 -18.494 1.00 54.31 99 LEU A CA 1
ATOM 740 C C . LEU A 1 99 ? 7.046 -0.821 -18.911 1.00 54.31 99 LEU A C 1
ATOM 742 O O . LEU A 1 99 ? 7.234 -1.783 -19.657 1.00 54.31 99 LEU A O 1
ATOM 746 N N . ALA A 1 100 ? 8.042 -0.181 -18.292 1.00 53.62 100 ALA A N 1
ATOM 747 C CA . ALA A 1 100 ? 9.463 -0.497 -18.375 1.00 53.62 100 ALA A CA 1
ATOM 748 C C . ALA A 1 100 ? 9.771 -1.957 -17.984 1.00 53.62 100 ALA A C 1
ATOM 750 O O . ALA A 1 100 ? 9.586 -2.376 -16.838 1.00 53.62 100 ALA A O 1
ATOM 751 N N . LYS A 1 101 ? 10.314 -2.722 -18.935 1.00 49.69 101 LYS A N 1
ATOM 752 C CA . LYS A 1 101 ? 10.552 -4.175 -18.850 1.00 49.69 101 LYS A CA 1
ATOM 753 C C . LYS A 1 101 ? 11.552 -4.695 -17.832 1.00 49.6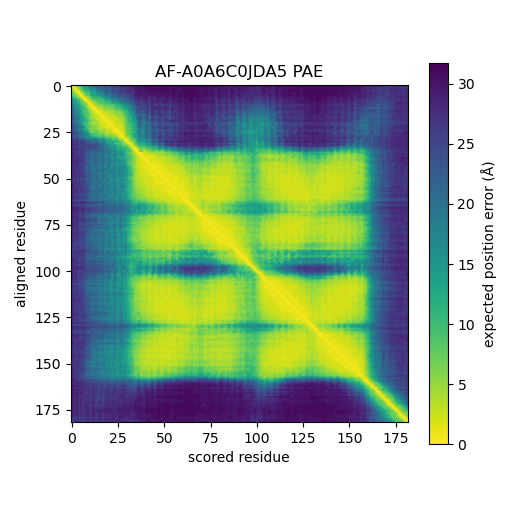9 101 LYS A C 1
ATOM 755 O O . LYS A 1 101 ? 11.806 -5.891 -17.798 1.00 49.69 101 LYS A O 1
ATOM 760 N N . ASN A 1 102 ? 12.084 -3.841 -16.977 1.00 55.47 102 ASN A N 1
ATOM 761 C CA . ASN A 1 102 ? 13.010 -4.271 -15.938 1.00 55.47 102 ASN A CA 1
ATOM 762 C C . ASN A 1 102 ? 12.653 -3.732 -14.549 1.00 55.47 102 ASN A C 1
ATOM 764 O O . ASN A 1 102 ? 13.283 -4.093 -13.563 1.00 55.47 102 ASN A O 1
ATOM 768 N N . GLU A 1 103 ? 11.607 -2.910 -14.457 1.00 64.69 103 GLU A N 1
ATOM 769 C CA . GLU A 1 103 ? 11.211 -2.274 -13.201 1.00 64.69 103 GLU A CA 1
ATOM 770 C C . GLU A 1 103 ? 10.027 -2.992 -12.546 1.00 64.69 103 GLU A C 1
ATOM 772 O O . GLU A 1 103 ? 9.736 -2.750 -11.383 1.00 64.69 103 GLU A O 1
ATOM 777 N N . ALA A 1 104 ? 9.339 -3.908 -13.240 1.00 67.94 104 ALA A N 1
ATOM 778 C CA . ALA A 1 104 ? 8.161 -4.593 -12.698 1.00 67.94 104 ALA A CA 1
ATOM 779 C C . ALA A 1 104 ? 8.451 -5.343 -11.382 1.00 67.94 104 ALA A C 1
ATOM 781 O O . ALA A 1 104 ? 7.626 -5.331 -10.470 1.00 67.94 104 ALA A O 1
ATOM 782 N N . GLY A 1 105 ? 9.640 -5.938 -11.244 1.00 72.62 105 GLY A N 1
ATOM 783 C CA . GLY A 1 105 ? 10.076 -6.547 -9.985 1.00 72.62 105 GLY A CA 1
ATOM 784 C C . GLY A 1 105 ? 10.299 -5.517 -8.870 1.00 72.62 105 GLY A C 1
ATOM 785 O O . GLY A 1 105 ? 9.926 -5.762 -7.725 1.00 72.62 105 GLY A O 1
ATOM 786 N N . VAL A 1 106 ? 10.829 -4.336 -9.205 1.00 76.94 106 VAL A N 1
ATOM 787 C CA . VAL A 1 106 ? 11.006 -3.216 -8.264 1.00 76.94 106 VAL A CA 1
ATOM 788 C C . VAL A 1 106 ? 9.649 -2.645 -7.852 1.00 76.94 106 VAL A C 1
ATOM 790 O O . VAL A 1 106 ? 9.407 -2.436 -6.666 1.00 76.94 106 VAL A O 1
ATOM 793 N N . PHE A 1 107 ? 8.723 -2.470 -8.798 1.00 76.31 107 PHE A N 1
ATOM 794 C CA . PHE A 1 107 ? 7.353 -2.050 -8.513 1.00 76.31 107 PHE A CA 1
ATOM 795 C C . PHE A 1 107 ? 6.629 -3.055 -7.623 1.00 76.31 107 PHE A C 1
ATOM 797 O O . PHE A 1 107 ? 6.008 -2.642 -6.650 1.00 76.31 107 PHE A O 1
ATOM 804 N N . THR A 1 108 ? 6.759 -4.358 -7.895 1.00 79.88 108 THR A N 1
ATOM 805 C CA . THR A 1 108 ? 6.168 -5.419 -7.059 1.00 79.88 108 THR A CA 1
ATOM 806 C C . THR A 1 108 ? 6.768 -5.413 -5.650 1.00 79.88 108 THR A C 1
ATOM 808 O O . THR A 1 108 ? 6.037 -5.579 -4.673 1.00 79.88 108 THR A O 1
ATOM 811 N N . LEU A 1 109 ? 8.070 -5.141 -5.516 1.00 84.62 109 LEU A N 1
ATOM 812 C CA . LEU A 1 109 ? 8.736 -4.996 -4.221 1.00 84.62 109 LEU A CA 1
ATOM 813 C C . LEU A 1 109 ? 8.218 -3.777 -3.442 1.00 84.62 109 LEU A C 1
ATOM 815 O O . LEU A 1 109 ? 7.864 -3.913 -2.272 1.00 84.62 109 LEU A O 1
ATOM 819 N N . ILE A 1 110 ? 8.112 -2.609 -4.084 1.00 83.88 110 ILE A N 1
ATOM 820 C CA . ILE A 1 11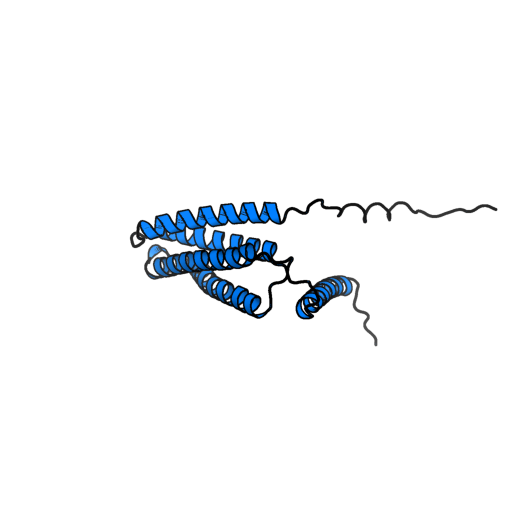0 ? 7.566 -1.391 -3.461 1.00 83.88 110 ILE A CA 1
ATOM 821 C C . ILE A 1 110 ? 6.119 -1.629 -3.021 1.00 83.88 110 ILE A C 1
ATOM 823 O O . ILE A 1 110 ? 5.769 -1.361 -1.871 1.00 83.88 110 ILE A O 1
ATOM 827 N N . TYR A 1 111 ? 5.298 -2.202 -3.903 1.00 83.25 111 TYR A N 1
ATOM 828 C CA . TYR A 1 111 ? 3.911 -2.539 -3.597 1.00 83.25 111 TYR A CA 1
ATOM 829 C C . TYR A 1 111 ? 3.794 -3.545 -2.452 1.00 83.25 111 TYR A C 1
ATOM 831 O O . TYR A 1 111 ? 2.902 -3.419 -1.617 1.00 83.25 111 TYR A O 1
ATOM 839 N N . SER A 1 112 ? 4.711 -4.512 -2.375 1.00 88.62 112 SER A N 1
ATOM 840 C CA . SER A 1 112 ? 4.739 -5.488 -1.286 1.00 88.62 112 SER A CA 1
ATOM 841 C C . SER A 1 112 ? 5.056 -4.828 0.054 1.00 88.62 112 SER A C 1
ATOM 843 O O . SER A 1 112 ? 4.400 -5.140 1.041 1.00 88.62 112 SER A O 1
ATOM 845 N N . ILE A 1 113 ? 5.992 -3.873 0.100 1.00 90.38 113 ILE A N 1
ATOM 846 C CA . ILE A 1 113 ? 6.315 -3.123 1.327 1.00 90.38 113 ILE A CA 1
ATOM 847 C C . ILE A 1 113 ? 5.129 -2.249 1.756 1.00 90.38 113 ILE A C 1
ATOM 849 O O . ILE A 1 113 ? 4.730 -2.274 2.920 1.00 90.38 113 ILE A O 1
ATOM 853 N N . MET A 1 114 ? 4.535 -1.505 0.820 1.00 88.12 114 MET A N 1
ATOM 854 C CA . MET A 1 114 ? 3.375 -0.650 1.098 1.00 88.12 114 MET A CA 1
ATOM 855 C C . MET A 1 114 ? 2.164 -1.473 1.558 1.00 88.12 114 MET A C 1
ATOM 857 O O . MET A 1 114 ? 1.490 -1.100 2.521 1.00 88.12 114 MET A O 1
ATOM 861 N N . GLY A 1 115 ? 1.919 -2.613 0.911 1.00 89.38 115 GLY A N 1
ATOM 862 C CA . GLY A 1 115 ? 0.862 -3.555 1.267 1.00 89.38 115 GLY A CA 1
ATOM 863 C C . GLY A 1 115 ? 1.084 -4.237 2.613 1.00 89.38 115 GLY A C 1
ATOM 864 O O . GLY A 1 115 ? 0.126 -4.402 3.368 1.00 89.38 115 GLY A O 1
ATOM 865 N N . LEU A 1 116 ? 2.334 -4.547 2.967 1.00 93.44 116 LEU A N 1
ATOM 866 C CA . LEU A 1 116 ? 2.708 -5.062 4.286 1.00 93.44 116 LEU A CA 1
ATOM 867 C C . LEU A 1 116 ? 2.394 -4.062 5.394 1.00 93.44 116 LEU A C 1
ATOM 869 O O . LEU A 1 116 ? 1.721 -4.413 6.361 1.00 93.44 116 LEU A O 1
ATOM 873 N N . ILE A 1 117 ? 2.844 -2.815 5.234 1.00 92.81 117 ILE A N 1
ATOM 874 C CA . ILE A 1 117 ? 2.588 -1.751 6.210 1.00 92.81 117 ILE A CA 1
ATOM 875 C C . ILE A 1 117 ? 1.077 -1.522 6.328 1.00 92.81 117 ILE A C 1
ATOM 877 O O . ILE A 1 117 ? 0.540 -1.544 7.433 1.00 92.81 117 ILE A O 1
ATOM 881 N N . GLY A 1 118 ? 0.374 -1.382 5.199 1.00 91.44 118 GLY A N 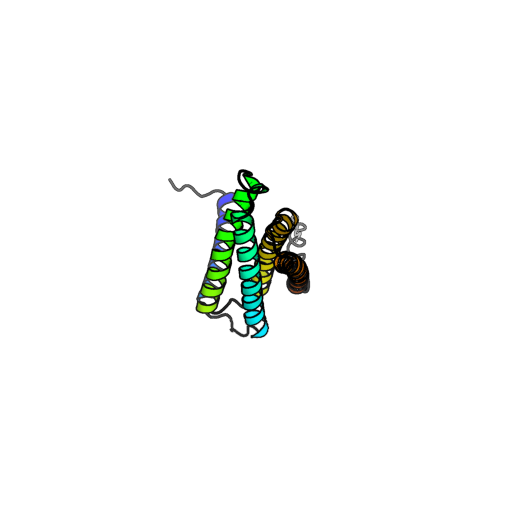1
ATOM 882 C CA . GLY A 1 118 ? -1.078 -1.185 5.179 1.00 91.44 118 GLY A CA 1
ATOM 883 C C . GLY A 1 118 ? -1.851 -2.330 5.840 1.00 91.44 118 GLY A C 1
ATOM 884 O O . GLY A 1 118 ? -2.734 -2.078 6.656 1.00 91.44 118 GLY A O 1
ATOM 885 N N . SER A 1 119 ? -1.483 -3.582 5.551 1.00 92.19 119 SER A N 1
ATOM 886 C CA . SER A 1 119 ? -2.134 -4.768 6.127 1.00 92.19 119 SER A CA 1
ATOM 887 C C . SER A 1 119 ? -1.837 -4.933 7.612 1.00 92.19 119 SER A C 1
ATOM 889 O O . SER A 1 119 ? -2.731 -5.297 8.367 1.00 92.19 119 SER A O 1
ATOM 891 N N . ALA A 1 120 ? -0.614 -4.641 8.062 1.00 93.44 120 ALA A N 1
ATOM 892 C CA . ALA A 1 120 ? -0.258 -4.730 9.477 1.00 93.44 120 ALA A CA 1
ATOM 893 C C . ALA A 1 120 ? -1.023 -3.695 10.312 1.00 93.44 120 ALA A C 1
ATOM 895 O O . ALA A 1 120 ? -1.520 -4.002 11.398 1.00 93.44 120 ALA A O 1
ATOM 896 N N . VAL A 1 121 ? -1.155 -2.478 9.780 1.00 92.44 121 VAL A N 1
ATOM 897 C CA . VAL A 1 121 ? -1.939 -1.403 10.393 1.00 92.44 121 VAL A CA 1
ATOM 898 C C . VAL A 1 121 ? -3.419 -1.778 10.433 1.00 92.44 121 VAL A C 1
ATOM 900 O O . VAL A 1 121 ? -4.019 -1.740 11.508 1.00 92.44 121 VAL A O 1
ATOM 903 N N . ALA A 1 122 ? -3.981 -2.206 9.297 1.00 91.94 122 ALA A N 1
ATOM 904 C CA . ALA A 1 122 ? -5.372 -2.639 9.206 1.00 91.94 122 ALA A CA 1
ATOM 905 C C . ALA A 1 122 ? -5.662 -3.798 10.171 1.00 91.94 122 ALA A C 1
ATOM 907 O O . ALA A 1 122 ? -6.614 -3.717 10.942 1.00 91.94 122 ALA A O 1
ATOM 908 N N . LEU A 1 123 ? -4.798 -4.817 10.231 1.00 93.19 123 LEU A N 1
ATOM 909 C CA . LEU A 1 123 ? -4.946 -5.938 11.155 1.00 93.19 123 LEU A CA 1
ATOM 910 C C . LEU A 1 123 ? -4.902 -5.471 12.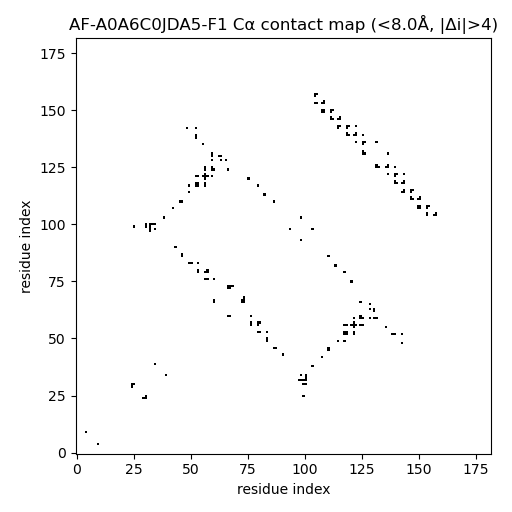617 1.00 93.19 123 LEU A C 1
ATOM 912 O O . LEU A 1 123 ? -5.807 -5.786 13.387 1.00 93.19 123 LEU A O 1
ATOM 916 N N . ASN A 1 124 ? -3.914 -4.656 12.999 1.00 92.75 124 ASN A N 1
ATOM 917 C CA . ASN A 1 124 ? -3.821 -4.122 14.362 1.00 92.75 124 ASN A CA 1
ATOM 918 C C . ASN A 1 124 ? -5.051 -3.277 14.747 1.00 92.75 124 ASN A C 1
ATOM 920 O O . ASN A 1 124 ? -5.453 -3.292 15.911 1.00 92.75 124 ASN A O 1
ATOM 924 N N . TRP A 1 125 ? -5.664 -2.563 13.801 1.00 91.44 125 TRP A N 1
ATOM 925 C CA . TRP A 1 125 ? -6.920 -1.849 14.039 1.00 91.44 125 TRP A CA 1
ATOM 926 C C . TRP A 1 125 ? -8.109 -2.800 14.160 1.00 91.44 125 TRP A C 1
ATOM 928 O O . TRP A 1 125 ? -8.854 -2.707 15.130 1.00 91.44 125 TRP A O 1
ATOM 938 N N . THR A 1 126 ? -8.246 -3.767 13.252 1.00 91.56 126 THR A N 1
ATOM 939 C CA . THR A 1 126 ? -9.343 -4.750 13.285 1.00 91.56 126 THR A CA 1
ATOM 940 C C . THR A 1 126 ? -9.356 -5.591 14.566 1.00 91.56 126 THR A C 1
ATOM 942 O O . THR A 1 126 ? -10.419 -5.973 15.038 1.00 91.56 126 THR A O 1
ATOM 945 N N . LEU A 1 127 ? -8.189 -5.856 15.164 1.00 90.75 127 LEU A N 1
ATOM 946 C CA . LEU A 1 127 ? -8.070 -6.630 16.404 1.00 90.75 127 LEU A CA 1
ATOM 947 C C . LEU A 1 127 ? -8.398 -5.819 17.664 1.00 90.75 127 LEU A C 1
ATOM 949 O O . LEU A 1 127 ? -8.759 -6.398 18.683 1.00 90.75 127 LEU A O 1
ATOM 953 N N . LYS A 1 128 ? -8.244 -4.493 17.616 1.00 89.38 128 LYS A N 1
ATOM 954 C CA . LYS A 1 128 ? -8.422 -3.600 18.776 1.00 89.38 128 LYS A CA 1
ATOM 955 C C . LYS A 1 128 ? -9.757 -2.862 18.786 1.00 89.38 128 LYS A C 1
ATOM 957 O O . LYS A 1 128 ? -10.095 -2.245 19.791 1.00 89.38 128 LYS A O 1
ATOM 962 N N . CYS A 1 129 ? -10.482 -2.881 17.676 1.00 88.44 129 CYS A N 1
ATOM 963 C CA . CYS A 1 129 ? -11.742 -2.175 17.514 1.00 88.44 129 CYS A CA 1
ATOM 964 C C . CYS A 1 129 ? -12.891 -3.187 17.467 1.00 88.44 129 CYS A C 1
ATOM 966 O O . CYS A 1 129 ? -12.950 -4.000 16.549 1.00 88.44 129 CYS A O 1
ATOM 968 N N . GLU A 1 130 ? -13.831 -3.115 18.414 1.00 84.12 130 GLU A N 1
ATOM 969 C CA . GLU A 1 130 ? -15.004 -4.012 18.458 1.00 84.12 130 GLU A CA 1
ATOM 970 C C . GLU A 1 130 ? -15.930 -3.851 17.246 1.00 84.12 130 GLU A C 1
ATOM 972 O O . GLU A 1 130 ? -16.597 -4.793 16.838 1.00 84.12 130 GLU A O 1
ATOM 977 N N . ASN A 1 131 ? -15.911 -2.676 16.613 1.00 80.56 131 ASN A N 1
ATOM 978 C CA . ASN A 1 131 ? -16.690 -2.386 15.408 1.00 80.56 131 ASN A CA 1
ATOM 979 C C . ASN A 1 131 ? -16.173 -3.100 14.143 1.00 80.56 131 ASN A C 1
ATOM 981 O O . ASN A 1 131 ? -16.793 -2.974 13.085 1.00 80.56 131 ASN A O 1
ATOM 985 N N . ALA A 1 132 ? -15.035 -3.799 14.215 1.00 86.38 132 ALA A N 1
ATOM 986 C CA . ALA A 1 132 ? -14.469 -4.518 13.081 1.00 86.38 132 ALA A CA 1
ATOM 987 C C . ALA A 1 132 ? -15.182 -5.857 12.870 1.00 86.38 132 ALA A C 1
ATOM 989 O O . ALA A 1 132 ? -15.230 -6.706 13.765 1.00 86.38 132 ALA A O 1
ATOM 990 N N . LYS A 1 133 ? -15.698 -6.076 11.658 1.00 89.19 133 LYS A N 1
ATOM 991 C CA . LYS A 1 133 ? -16.374 -7.332 11.307 1.00 89.19 133 LYS A CA 1
ATOM 992 C C . LYS A 1 133 ? -15.368 -8.482 11.246 1.00 89.19 133 LYS A C 1
ATOM 994 O O . LYS A 1 133 ? -14.233 -8.300 10.812 1.00 89.19 133 LYS A O 1
ATOM 999 N N . GLU A 1 134 ? -15.813 -9.699 11.555 1.00 87.81 134 GLU A N 1
ATOM 1000 C CA . GLU A 1 134 ? -14.976 -10.907 11.423 1.00 87.81 134 GLU A CA 1
ATOM 1001 C C . GLU A 1 134 ? -14.429 -11.087 9.997 1.00 87.81 134 GLU A C 1
ATOM 1003 O O . GLU A 1 134 ? -13.269 -11.447 9.808 1.00 87.81 134 GLU A O 1
ATOM 1008 N N . ALA A 1 135 ? -15.216 -10.720 8.979 1.00 87.88 135 ALA A N 1
ATOM 1009 C CA . ALA A 1 135 ? -14.759 -10.703 7.591 1.00 87.88 135 ALA A CA 1
ATOM 1010 C C . ALA A 1 135 ? -13.609 -9.702 7.344 1.00 87.88 135 ALA A C 1
ATOM 1012 O O . ALA A 1 135 ? -12.707 -9.988 6.562 1.00 87.88 135 ALA A O 1
ATOM 1013 N N . GLU A 1 136 ? -13.601 -8.548 8.020 1.00 89.88 136 GLU A N 1
ATOM 1014 C CA . GLU A 1 136 ? -12.549 -7.526 7.889 1.00 89.88 136 GLU A CA 1
ATOM 1015 C C . GLU A 1 136 ? -11.254 -7.958 8.592 1.00 89.88 136 GLU A C 1
ATOM 1017 O O . GLU A 1 136 ? -10.159 -7.728 8.065 1.00 89.88 136 GLU A O 1
ATOM 1022 N N . LYS A 1 137 ? -11.377 -8.636 9.743 1.00 89.62 137 LYS A N 1
ATOM 1023 C CA . LYS A 1 137 ? -10.256 -9.280 10.450 1.00 89.62 137 LYS A CA 1
ATOM 1024 C C . LYS A 1 137 ? -9.638 -10.386 9.596 1.00 89.62 137 LYS A C 1
ATOM 1026 O O . LYS A 1 137 ? -8.429 -10.382 9.363 1.00 89.62 137 LYS A O 1
ATOM 1031 N N . GLY A 1 138 ? -10.474 -11.294 9.083 1.00 90.56 138 GLY A N 1
ATOM 1032 C CA . GLY A 1 138 ? -10.047 -12.398 8.223 1.00 90.56 138 GLY A CA 1
ATOM 1033 C C . GLY A 1 138 ? -9.377 -11.905 6.942 1.00 90.56 138 GLY A C 1
ATOM 1034 O O . GLY A 1 138 ? -8.296 -12.378 6.590 1.00 90.56 138 GLY A O 1
ATOM 1035 N N . TYR A 1 139 ? -9.957 -10.894 6.291 1.00 91.38 139 TYR A N 1
ATOM 1036 C CA . TYR A 1 139 ? -9.368 -10.293 5.098 1.00 91.38 139 TYR A CA 1
ATOM 1037 C C . TYR A 1 139 ? -8.043 -9.576 5.393 1.00 91.38 139 TYR A C 1
ATOM 1039 O O . TYR A 1 139 ? -7.095 -9.748 4.632 1.00 91.38 139 TYR A O 1
ATOM 1047 N N . SER A 1 140 ? -7.927 -8.828 6.500 1.00 89.44 140 SER A N 1
ATOM 1048 C CA . SER A 1 140 ? -6.660 -8.165 6.868 1.00 89.44 140 SER A CA 1
ATOM 1049 C C . SER A 1 140 ? -5.548 -9.160 7.201 1.00 89.44 140 SER A C 1
ATOM 1051 O O . SER A 1 140 ? -4.388 -8.929 6.857 1.00 89.44 140 SER A O 1
ATOM 1053 N N . ALA A 1 141 ? -5.881 -10.280 7.847 1.00 91.69 141 ALA A N 1
ATOM 1054 C CA . ALA A 1 141 ? -4.919 -11.347 8.108 1.00 91.69 141 ALA A CA 1
ATOM 1055 C C . ALA A 1 141 ? -4.483 -12.027 6.801 1.00 91.69 141 ALA A C 1
ATOM 1057 O O . ALA A 1 141 ? -3.288 -12.212 6.563 1.00 91.69 141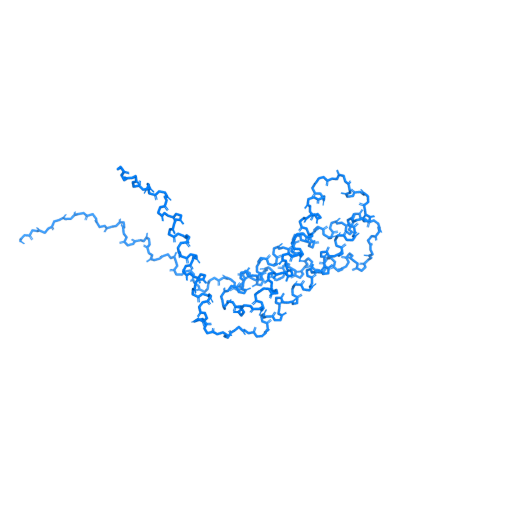 ALA A O 1
ATOM 1058 N N . PHE A 1 142 ? -5.440 -12.335 5.921 1.00 92.69 142 PHE A N 1
ATOM 1059 C CA . PHE A 1 142 ? -5.163 -12.899 4.602 1.00 92.69 142 PHE A CA 1
ATOM 1060 C C . PHE A 1 142 ? -4.293 -11.967 3.748 1.00 92.69 142 PHE A C 1
ATOM 1062 O O . PHE A 1 142 ? -3.299 -12.415 3.177 1.00 92.69 142 PHE A O 1
ATOM 1069 N N . SER A 1 143 ? -4.615 -10.669 3.693 1.00 92.06 143 SER A N 1
ATOM 1070 C CA . SER A 1 143 ? -3.850 -9.703 2.903 1.00 92.06 143 SER A CA 1
ATOM 1071 C C . SER A 1 143 ? -2.423 -9.560 3.428 1.00 92.06 143 SER A C 1
ATOM 1073 O O . SER A 1 143 ? -1.490 -9.492 2.632 1.00 92.06 143 SER A O 1
ATOM 1075 N N . LEU A 1 144 ? -2.223 -9.597 4.750 1.00 93.19 144 LEU A N 1
ATOM 1076 C CA . LEU A 1 144 ? -0.887 -9.587 5.347 1.00 93.19 144 LEU A CA 1
ATOM 1077 C C . LEU A 1 144 ? -0.049 -10.785 4.878 1.00 93.19 144 LEU A C 1
ATOM 1079 O O . LEU A 1 144 ? 1.081 -10.599 4.429 1.00 93.19 144 LEU A O 1
ATOM 1083 N N . VAL A 1 145 ? -0.608 -11.998 4.937 1.00 93.88 145 VAL A N 1
ATOM 1084 C CA . VAL A 1 145 ? 0.068 -13.218 4.461 1.00 93.88 145 VAL A CA 1
ATOM 1085 C C . VAL A 1 145 ? 0.363 -13.122 2.965 1.00 93.88 145 VAL A C 1
ATOM 1087 O O . VAL A 1 145 ? 1.483 -13.412 2.545 1.00 93.88 145 VAL A O 1
ATOM 1090 N N . LEU A 1 146 ? -0.596 -12.641 2.170 1.00 93.00 146 LEU A N 1
ATOM 1091 C CA . LEU A 1 146 ? -0.427 -12.440 0.733 1.00 93.00 146 LEU A CA 1
ATOM 1092 C C . LEU A 1 146 ? 0.744 -11.496 0.427 1.00 93.00 146 LEU A C 1
ATOM 1094 O O . LEU A 1 146 ? 1.602 -11.851 -0.380 1.00 93.00 146 LEU A O 1
ATOM 1098 N N . TYR A 1 147 ? 0.840 -10.350 1.110 1.00 92.88 147 TYR A N 1
ATOM 1099 C CA . TYR A 1 147 ? 1.943 -9.405 0.905 1.00 92.88 147 TYR A CA 1
ATOM 1100 C C . TYR A 1 147 ? 3.295 -9.918 1.407 1.00 92.88 147 TYR A C 1
ATOM 1102 O O . TYR A 1 147 ? 4.325 -9.580 0.826 1.00 92.88 147 TYR A O 1
ATOM 1110 N N . ILE A 1 148 ? 3.321 -10.764 2.439 1.00 93.25 148 ILE A N 1
ATOM 1111 C CA . ILE A 1 148 ? 4.546 -11.462 2.858 1.00 93.25 148 ILE A CA 1
ATOM 1112 C C . ILE A 1 148 ? 4.994 -12.433 1.761 1.00 93.25 148 ILE A C 1
ATOM 1114 O O . ILE A 1 148 ? 6.161 -12.419 1.363 1.00 93.25 148 ILE A O 1
ATOM 1118 N N . CYS A 1 149 ? 4.076 -13.241 1.226 1.00 91.19 149 CYS A N 1
ATOM 1119 C CA . CYS A 1 149 ? 4.371 -14.165 0.135 1.00 91.19 149 CYS A CA 1
ATOM 1120 C C . CYS A 1 149 ? 4.855 -13.425 -1.118 1.00 91.19 149 CYS A C 1
ATOM 1122 O O . CYS A 1 149 ? 5.855 -13.829 -1.717 1.00 91.19 149 CYS A O 1
ATOM 1124 N N . THR A 1 150 ? 4.209 -12.317 -1.498 1.00 87.69 150 THR A N 1
ATOM 1125 C CA . THR A 1 150 ? 4.645 -11.522 -2.654 1.00 87.69 150 THR A CA 1
ATOM 1126 C C . THR A 1 150 ? 5.963 -10.806 -2.405 1.00 87.69 150 THR A C 1
ATOM 1128 O O . THR A 1 150 ? 6.755 -10.688 -3.339 1.00 87.69 150 THR A O 1
ATOM 1131 N N . LEU A 1 151 ? 6.254 -10.381 -1.171 1.00 89.62 151 LEU A N 1
ATOM 1132 C CA . LEU A 1 151 ? 7.557 -9.825 -0.812 1.00 89.62 151 LEU A CA 1
ATOM 1133 C C . LEU A 1 151 ? 8.659 -10.878 -1.001 1.00 89.62 151 LEU A C 1
ATOM 1135 O O . LEU A 1 151 ? 9.665 -10.601 -1.652 1.00 89.62 151 LEU A O 1
ATOM 1139 N N . LEU A 1 152 ? 8.456 -12.097 -0.491 1.00 89.44 152 LEU A N 1
ATOM 1140 C CA . LEU A 1 152 ? 9.406 -13.205 -0.647 1.00 89.44 152 LEU A CA 1
ATOM 1141 C C . LEU A 1 152 ? 9.600 -13.588 -2.120 1.00 89.44 152 LEU A C 1
ATOM 1143 O O . LEU A 1 152 ? 10.737 -13.743 -2.569 1.00 89.44 152 LEU A O 1
ATOM 1147 N N . ALA A 1 153 ? 8.509 -13.673 -2.886 1.00 86.00 153 ALA A N 1
ATOM 1148 C CA . ALA A 1 153 ? 8.562 -13.913 -4.326 1.00 86.00 153 ALA A CA 1
ATOM 1149 C C . ALA A 1 153 ? 9.306 -12.785 -5.059 1.00 86.00 153 ALA A C 1
ATOM 1151 O O . ALA A 1 153 ? 10.145 -13.057 -5.916 1.00 86.00 153 ALA A O 1
ATOM 1152 N N . SER A 1 154 ? 9.071 -11.528 -4.673 1.00 83.81 154 SER A N 1
ATOM 1153 C CA . SER A 1 154 ? 9.775 -10.368 -5.228 1.00 83.81 154 SER A CA 1
ATOM 1154 C C . SER A 1 154 ? 11.268 -10.458 -4.951 1.00 83.81 154 SER A C 1
ATOM 1156 O O . SER A 1 154 ? 12.048 -10.319 -5.883 1.00 83.81 154 SER A O 1
ATOM 1158 N N . PHE A 1 155 ? 11.686 -10.764 -3.719 1.00 83.50 155 PHE A N 1
ATOM 1159 C CA . PHE A 1 155 ? 13.101 -10.970 -3.396 1.00 83.50 155 PHE A CA 1
ATOM 1160 C C . PHE A 1 155 ? 13.719 -12.130 -4.176 1.00 83.50 155 PHE A C 1
ATOM 1162 O O . PHE A 1 155 ? 14.876 -12.026 -4.573 1.00 83.50 155 PHE A O 1
ATOM 1169 N N . TYR A 1 156 ? 12.977 -13.216 -4.407 1.00 81.81 156 TYR A N 1
ATOM 1170 C CA . TYR A 1 156 ? 13.442 -14.347 -5.211 1.00 81.81 156 TYR A CA 1
ATOM 1171 C C . TYR A 1 156 ? 13.651 -13.956 -6.682 1.00 81.81 156 TYR A C 1
ATOM 1173 O O . TYR A 1 156 ? 14.680 -14.292 -7.263 1.00 81.81 156 TYR A O 1
ATOM 1181 N N . ILE A 1 157 ? 12.718 -13.191 -7.256 1.00 75.56 157 ILE A N 1
ATOM 1182 C CA . ILE A 1 157 ? 12.772 -12.705 -8.643 1.00 75.56 157 ILE A CA 1
ATOM 1183 C C . ILE A 1 157 ? 13.838 -11.612 -8.817 1.00 75.56 157 ILE A C 1
ATOM 1185 O O . ILE A 1 157 ? 14.528 -11.589 -9.833 1.00 75.56 157 ILE A O 1
ATOM 1189 N N . LEU A 1 158 ? 14.008 -10.729 -7.825 1.00 70.75 158 LEU A N 1
ATOM 1190 C CA . LEU A 1 158 ? 15.031 -9.677 -7.822 1.00 70.75 158 LEU A CA 1
ATOM 1191 C C . LEU A 1 158 ? 16.426 -10.187 -7.460 1.00 70.75 158 LEU A C 1
ATOM 1193 O O . LEU A 1 158 ? 17.377 -9.408 -7.561 1.00 70.75 158 LEU A O 1
ATOM 1197 N N . LYS A 1 159 ? 16.586 -11.455 -7.038 1.00 62.91 159 LYS A N 1
ATOM 1198 C CA . LYS A 1 159 ? 17.925 -12.015 -6.844 1.00 62.91 159 LYS A CA 1
ATOM 1199 C C . LYS A 1 159 ? 18.662 -11.905 -8.177 1.00 62.91 159 LYS A C 1
ATOM 1201 O O . LYS A 1 159 ? 18.232 -12.519 -9.155 1.00 62.91 159 LYS A O 1
ATOM 1206 N N . PRO A 1 160 ? 19.776 -11.158 -8.245 1.00 50.97 160 PRO A N 1
ATOM 1207 C CA . PRO A 1 160 ? 20.559 -11.125 -9.462 1.00 50.97 160 PRO A CA 1
ATOM 1208 C C . PRO A 1 160 ? 21.011 -12.560 -9.739 1.00 50.97 160 PRO A C 1
ATOM 1210 O O . PRO A 1 160 ? 21.656 -13.177 -8.886 1.00 50.97 160 PRO A O 1
ATOM 1213 N N . LYS A 1 161 ? 20.686 -13.108 -10.917 1.00 51.50 161 LYS A N 1
ATOM 1214 C CA . LYS A 1 161 ? 21.443 -14.243 -11.458 1.00 51.50 161 LYS A CA 1
ATOM 1215 C C . LYS A 1 161 ? 22.896 -13.775 -11.533 1.00 51.50 161 LYS A C 1
ATOM 1217 O O . LYS A 1 161 ? 23.245 -13.030 -12.436 1.00 51.50 161 LYS A O 1
ATOM 1222 N N . ALA A 1 162 ? 23.680 -14.159 -10.529 1.00 38.78 162 ALA A N 1
ATOM 1223 C CA . ALA A 1 162 ? 25.042 -13.717 -10.263 1.00 38.78 162 ALA A CA 1
ATOM 1224 C C . ALA A 1 162 ? 25.223 -12.185 -10.222 1.00 38.78 162 ALA A C 1
ATOM 1226 O O . ALA A 1 162 ? 25.286 -11.490 -11.233 1.00 38.78 162 ALA A O 1
ATOM 1227 N N . MET A 1 163 ? 25.473 -11.659 -9.023 1.00 46.47 163 MET A N 1
ATOM 1228 C CA . MET A 1 163 ? 26.360 -10.506 -8.898 1.00 46.47 163 MET A CA 1
ATOM 1229 C C . MET A 1 163 ? 27.716 -10.858 -9.534 1.00 46.47 163 MET A C 1
ATOM 1231 O O . MET A 1 163 ? 28.624 -11.329 -8.860 1.00 46.47 163 MET A O 1
ATOM 1235 N N . ALA A 1 164 ? 27.892 -10.567 -10.822 1.00 43.69 164 ALA A N 1
ATOM 1236 C CA . ALA A 1 164 ? 29.204 -10.347 -11.429 1.00 43.69 164 ALA A CA 1
ATOM 1237 C C . ALA A 1 164 ? 29.716 -8.922 -11.116 1.00 43.69 164 ALA A C 1
ATOM 1239 O O . ALA A 1 164 ? 30.448 -8.319 -11.895 1.00 43.69 164 ALA A O 1
ATOM 1240 N N . LEU A 1 165 ? 29.333 -8.366 -9.960 1.00 52.78 165 LEU A N 1
ATOM 1241 C CA . LEU A 1 165 ? 29.793 -7.078 -9.446 1.00 52.78 165 LEU A CA 1
ATOM 1242 C C . LEU A 1 165 ? 30.837 -7.288 -8.336 1.00 52.78 165 LEU A C 1
ATOM 1244 O O . LEU A 1 165 ? 30.721 -6.751 -7.242 1.00 52.78 165 LEU A O 1
ATOM 1248 N N . SER A 1 166 ? 31.863 -8.093 -8.629 1.00 47.22 166 SER A N 1
ATOM 1249 C CA . SER A 1 166 ? 33.120 -8.132 -7.863 1.00 47.22 166 SER A CA 1
ATOM 1250 C C . SER A 1 166 ? 34.318 -8.499 -8.756 1.00 47.22 166 SER A C 1
ATOM 1252 O O . SER A 1 166 ? 35.138 -9.353 -8.437 1.00 47.22 166 SER A O 1
ATOM 1254 N N . ARG A 1 167 ? 34.409 -7.883 -9.944 1.00 50.53 167 ARG A N 1
ATOM 1255 C CA . ARG A 1 167 ? 35.576 -8.016 -10.844 1.00 50.53 167 ARG A CA 1
ATOM 1256 C C . ARG A 1 167 ? 35.992 -6.705 -11.524 1.00 50.53 167 ARG A C 1
ATOM 1258 O O . ARG A 1 167 ? 36.583 -6.714 -12.592 1.00 50.53 167 ARG A O 1
ATOM 1265 N N . GLY A 1 168 ? 35.694 -5.568 -10.894 1.00 40.25 168 GLY A N 1
ATOM 1266 C CA . GLY A 1 168 ? 36.172 -4.246 -11.332 1.00 40.25 168 GLY A CA 1
ATOM 1267 C C . GLY A 1 168 ? 37.047 -3.513 -10.311 1.00 40.25 168 GLY A C 1
ATOM 1268 O O . GLY A 1 168 ? 37.675 -2.518 -10.654 1.00 40.25 168 GLY A O 1
ATOM 1269 N N . LEU A 1 169 ? 37.111 -4.003 -9.066 1.00 48.81 169 LEU A N 1
ATOM 1270 C CA . LEU A 1 169 ? 37.788 -3.336 -7.947 1.00 48.81 169 LEU A CA 1
ATOM 1271 C C . LEU A 1 169 ? 38.968 -4.151 -7.381 1.00 48.81 169 LEU A C 1
ATOM 1273 O O . LEU A 1 169 ? 39.341 -3.972 -6.232 1.00 48.81 169 LEU A O 1
ATOM 1277 N N . ALA A 1 170 ? 39.549 -5.056 -8.178 1.00 41.94 170 ALA A N 1
ATOM 1278 C CA . ALA A 1 170 ? 40.764 -5.797 -7.812 1.00 41.94 170 ALA A CA 1
ATOM 1279 C C . ALA A 1 170 ? 41.935 -5.575 -8.791 1.00 41.94 170 ALA A C 1
ATOM 1281 O O . ALA A 1 170 ? 43.075 -5.868 -8.454 1.00 41.94 170 ALA A O 1
ATOM 1282 N N . THR A 1 171 ? 41.706 -4.993 -9.974 1.00 45.31 171 THR A N 1
ATOM 1283 C CA . THR A 1 171 ? 42.755 -4.826 -11.001 1.00 45.31 171 THR A CA 1
ATOM 1284 C C . THR A 1 171 ? 43.434 -3.453 -11.002 1.00 45.31 171 THR A C 1
ATOM 1286 O O . THR A 1 171 ? 44.250 -3.181 -11.876 1.00 45.31 171 THR A O 1
ATOM 1289 N N . ARG A 1 172 ? 43.121 -2.560 -10.050 1.00 42.59 172 ARG A N 1
ATOM 1290 C CA . ARG A 1 172 ? 43.683 -1.191 -10.020 1.00 42.59 172 ARG A CA 1
ATOM 1291 C C . ARG A 1 172 ? 44.490 -0.835 -8.768 1.00 42.59 172 ARG A C 1
ATOM 1293 O O . ARG A 1 172 ? 44.841 0.326 -8.601 1.00 42.59 172 ARG A O 1
ATOM 1300 N N . ALA A 1 173 ? 44.812 -1.822 -7.931 1.00 39.75 173 ALA A N 1
ATOM 1301 C CA . ALA A 1 173 ? 45.598 -1.649 -6.704 1.00 39.75 173 ALA A CA 1
ATOM 1302 C C . ALA A 1 173 ? 46.950 -2.401 -6.721 1.00 39.75 173 ALA A C 1
ATOM 1304 O O . ALA A 1 173 ? 47.509 -2.678 -5.668 1.00 39.75 173 ALA A O 1
ATOM 1305 N N . GLY A 1 174 ? 47.487 -2.732 -7.903 1.00 39.16 174 GLY A N 1
ATOM 1306 C CA . GLY A 1 174 ? 48.726 -3.515 -8.039 1.00 39.16 174 GLY A CA 1
ATOM 1307 C C . GLY A 1 174 ? 49.602 -3.104 -9.224 1.00 39.16 174 GLY A C 1
ATOM 1308 O O . GLY A 1 174 ? 50.053 -3.960 -9.971 1.00 39.16 174 GLY A O 1
ATOM 1309 N N . GLY A 1 175 ? 49.803 -1.802 -9.434 1.00 35.06 175 GLY A N 1
ATOM 1310 C CA . GLY A 1 175 ? 50.650 -1.266 -10.508 1.00 35.06 175 GLY A CA 1
ATOM 1311 C C . GLY A 1 175 ? 51.560 -0.152 -10.006 1.00 35.06 175 GLY A C 1
ATOM 1312 O O . GLY A 1 175 ? 51.483 0.974 -10.492 1.00 35.06 175 GLY A O 1
ATOM 1313 N N . LEU A 1 176 ? 52.355 -0.456 -8.977 1.00 37.06 176 LEU A N 1
ATOM 1314 C CA . LEU A 1 176 ? 53.447 0.393 -8.508 1.00 37.06 176 LEU A CA 1
ATOM 1315 C C . LEU A 1 176 ? 54.569 0.415 -9.568 1.00 37.06 176 LEU A C 1
ATOM 1317 O O . LEU A 1 176 ? 54.804 -0.559 -10.277 1.00 37.06 176 LEU A O 1
ATOM 1321 N N . MET A 1 177 ? 55.210 1.571 -9.689 1.00 39.53 177 MET A N 1
ATOM 1322 C CA . MET A 1 177 ? 56.188 1.975 -10.700 1.00 39.53 177 MET A CA 1
ATOM 1323 C C . MET A 1 177 ? 57.423 1.060 -10.860 1.00 39.53 177 MET A C 1
ATOM 1325 O O . MET A 1 177 ? 58.012 0.696 -9.855 1.00 39.53 177 MET A O 1
ATOM 1329 N N . ARG A 1 178 ? 57.839 0.883 -12.139 1.00 39.12 178 ARG A N 1
ATOM 1330 C CA . ARG A 1 178 ? 59.205 0.902 -12.763 1.00 39.12 178 ARG A CA 1
ATOM 1331 C C . ARG A 1 178 ? 60.328 -0.002 -12.178 1.00 39.12 178 ARG A C 1
ATOM 1333 O O . ARG A 1 178 ? 60.348 -0.210 -10.978 1.00 39.12 178 ARG A O 1
ATOM 1340 N N . PRO A 1 179 ? 61.319 -0.487 -12.977 1.00 43.91 179 PRO A N 1
ATOM 1341 C CA . PRO A 1 179 ? 61.933 0.187 -14.134 1.00 43.91 179 PRO A CA 1
ATOM 1342 C C . PRO A 1 179 ? 62.117 -0.671 -15.401 1.00 43.91 179 PRO A C 1
ATOM 1344 O O . PRO A 1 179 ? 62.062 -1.895 -15.374 1.00 43.91 179 PRO A O 1
ATOM 1347 N N . LYS A 1 180 ? 62.369 0.002 -16.530 1.00 37.25 180 LYS A N 1
ATOM 1348 C CA . LYS A 1 180 ? 62.908 -0.614 -17.746 1.00 37.25 180 LYS A CA 1
ATOM 1349 C C . LYS A 1 180 ? 64.377 -0.204 -17.838 1.00 37.25 180 LYS A C 1
ATOM 1351 O O . LYS A 1 180 ? 64.671 0.986 -17.927 1.00 37.25 180 LYS A O 1
ATOM 1356 N N . VAL A 1 181 ? 65.250 -1.194 -17.696 1.00 38.59 181 VAL A N 1
ATOM 1357 C CA . VAL A 1 181 ? 66.675 -1.153 -18.034 1.00 38.59 181 VAL A CA 1
ATOM 1358 C C . VAL A 1 181 ? 66.792 -1.593 -19.497 1.00 38.59 181 VAL A C 1
ATOM 1360 O O . VAL A 1 181 ? 66.010 -2.448 -19.924 1.00 38.59 181 VAL A O 1
ATOM 1363 N N . ILE A 1 182 ? 67.800 -1.04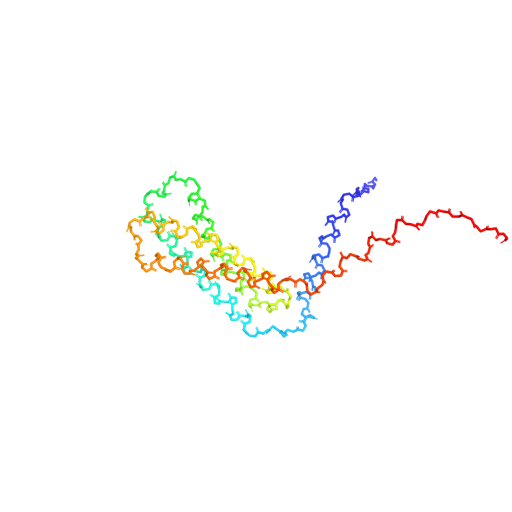0 -20.182 1.00 36.28 182 ILE A N 1
ATOM 1364 C CA . ILE A 1 182 ? 68.183 -1.181 -21.601 1.00 36.28 182 ILE A CA 1
ATOM 1365 C C . ILE A 1 182 ? 67.447 -0.217 -22.534 1.00 36.28 182 ILE A C 1
ATOM 1367 O O . ILE A 1 182 ? 66.236 -0.407 -22.792 1.00 36.28 182 ILE A O 1
#

Solvent-accessible surface area (backbone atoms only — not comparable to full-atom values): 10602 Å² total; per-residue (Å²): 138,85,82,79,81,56,81,72,56,56,57,55,50,52,53,49,48,52,53,48,52,51,51,48,47,64,74,64,66,79,63,84,79,86,60,58,67,66,58,57,52,47,52,54,49,52,42,51,56,40,48,52,40,37,50,51,27,50,53,48,54,76,73,26,71,94,48,57,94,38,69,70,50,53,51,49,47,52,44,42,57,52,49,48,50,48,56,53,50,50,56,52,53,36,66,75,63,69,63,62,79,78,47,59,53,55,52,44,36,52,51,17,54,53,32,34,55,40,15,52,52,22,31,59,47,34,77,73,29,88,88,43,49,72,68,57,36,51,46,21,52,49,46,29,53,50,21,51,52,46,33,54,51,26,54,61,69,63,49,64,86,66,79,80,81,82,78,79,86,74,84,80,85,80,79,82,81,86,86,86,82,136

Foldseek 3Di:
DDDDDDPVVVVVVVVVVVVVVVVVCLQVPPQPQPDPPCLLVVLVVLLVLLLVLLVLLLVLCVVAPVLPPDPVSVVLNVLSVVVNVVSVVVSVVCVVRRDDRPCSLVSLLVSLVSQLSSLVSQLVSLVPGPPRDPVSNVSSVVSNVVSVVSNVVSCVVPPPPDPPVPPPPPPPPPDDDDDDDD

Nearest PDB structures (foldseek):
  5nqn-assembly1_A  TM=5.615E-01  e=4.165E+00  Methylosinus trichosporium OB3b
  6ek9-assembly1_A  TM=4.731E-01  e=5.615E+00  Streptomyces lividans

Mean predicted aligned error: 14.9 Å

Secondary structure (DSSP, 8-state):
---PPPHHHHHHHHHHHHHHHHHHHHHTT-S-----HHHHHHHHHHHHHHHHHHHHHHHHHHH-GGGTT-HHHHHHHHHHHHHHHHHHHHHHHHHHTT--TTTHHHHHHHHHHHHHHHHHHHHHHHHH-TTS-HHHHHHHHHHHHHHHHHHHHHHHHHS-S----SSSSSSSS---------

pLDDT: mean 72.99, std 19.05, range [35.06, 93.88]